Protein AF-A0A8X8CLA9-F1 (afdb_monomer)

Sequence (281 aa):
MGKYGLFDLEKHFAFYGAYHSNPINILIHMIFVWPIFFTSSLILYFTPPLFNLPRVELSLFGNDVVLFLNIGSFLVLIYALFYICLDPKAGSLAALFCGFCWVSSCFVASWLGFSLTWKVILFPVIFLVFGVLGNISYFTSRCMLFQSNIVRLEKCRTLDLNGSIERELNWCSLLRLISDKEDGHDEFSASLQQIVLQVVLVAQIICWTGQFIGHGVFEKRAPALLDNLVQAFVMAPFFVLLEALQTSFGYEPYPGFHASVQAKIDAEIKEWKEKKLKLLS

InterPro domains:
  IPR009305 2-hydroxy-palmitic acid dioxygenase Mpo1-like [PF06127] (8-245)
  IPR009305 2-hydroxy-palmitic acid dioxygenase Mpo1-like [PTHR28026] (195-277)

Organism: Populus tomentosa (NCBI:txid118781)

Secondary structure (DSSP, 8-state):
----GGG-HHHHHHHHHHH--SHHHHHHHHHHHHHHHHHHHHHHHTSPPSS-PPPEEEEETTEEEEE--SHHHHHHHHHHHHHHHH-HHHHHHHHHHHHHHHHHHHHHHHHH--SSTHHHHHHHHHHHHHHTTT-HHHHHHHHHHHHHHHHHHHHHHHHGGGS-------HHHHHHHHHTTS-SHHHHHHHHHHHHHHHHHHHHHHHHHHHHHIIIIII-S--GGGT-HHHHHHHHHHHHHHHHHHHHH---SSTTHHHHHHHHHHHHHHHHHHHHHHHH-

Structure (mmCIF, N/CA/C/O backbone):
data_AF-A0A8X8CLA9-F1
#
_entry.id   AF-A0A8X8CLA9-F1
#
loop_
_atom_site.group_PDB
_atom_site.id
_atom_site.type_symbol
_atom_site.label_atom_id
_atom_site.label_alt_id
_atom_site.label_comp_id
_atom_site.label_asym_id
_atom_site.label_entity_id
_atom_site.label_seq_id
_atom_site.pdbx_PDB_ins_code
_atom_site.Cartn_x
_atom_site.Cartn_y
_atom_site.Cartn_z
_atom_site.occupancy
_atom_site.B_iso_or_equiv
_atom_site.auth_seq_id
_atom_site.auth_comp_id
_atom_site.auth_asym_id
_atom_site.auth_atom_id
_atom_site.pdbx_PDB_model_num
ATOM 1 N N . MET A 1 1 ? -1.546 18.247 19.563 1.00 45.22 1 MET A N 1
ATOM 2 C CA . MET A 1 1 ? -2.446 18.954 18.624 1.00 45.22 1 MET A CA 1
ATOM 3 C C . MET A 1 1 ? -3.163 17.898 17.806 1.00 45.22 1 MET A C 1
ATOM 5 O O . MET A 1 1 ? -2.485 17.170 17.093 1.00 45.22 1 MET A O 1
ATOM 9 N N . GLY A 1 2 ? -4.481 17.751 17.969 1.00 53.72 2 GLY A N 1
ATOM 10 C CA . GLY A 1 2 ? -5.263 16.804 17.169 1.00 53.72 2 GLY A CA 1
ATOM 11 C C . GLY A 1 2 ? -5.206 17.210 15.700 1.00 53.72 2 GLY A C 1
ATOM 12 O O . GLY A 1 2 ? -5.494 18.360 15.373 1.00 53.72 2 GLY A O 1
ATOM 13 N N . LYS A 1 3 ? -4.756 16.307 14.830 1.00 68.38 3 LYS A N 1
ATOM 14 C CA . LYS A 1 3 ? -4.845 16.504 13.382 1.00 68.38 3 LYS A CA 1
ATOM 15 C C . LYS A 1 3 ? -6.300 16.260 12.985 1.00 68.38 3 LYS A C 1
ATOM 17 O O . LYS A 1 3 ? -6.874 15.255 13.384 1.00 68.38 3 LYS A O 1
ATOM 22 N N . TYR A 1 4 ? -6.896 17.186 12.241 1.00 75.31 4 TYR A N 1
ATOM 23 C CA . TYR A 1 4 ? -8.300 17.110 11.834 1.00 75.31 4 TYR A CA 1
ATOM 24 C C . TYR A 1 4 ? -8.420 16.708 10.358 1.00 75.31 4 TYR A C 1
ATOM 26 O O . TYR A 1 4 ? -7.565 17.043 9.534 1.00 75.31 4 TYR A O 1
ATOM 34 N N . GLY A 1 5 ? -9.506 16.017 10.006 1.00 84.62 5 GLY A N 1
ATOM 35 C CA . GLY A 1 5 ? -9.845 15.702 8.616 1.00 84.62 5 GLY A CA 1
ATOM 36 C C . GLY A 1 5 ? -8.961 14.616 7.996 1.00 84.62 5 GLY A C 1
ATOM 37 O O . GLY A 1 5 ? -8.840 13.520 8.538 1.00 84.62 5 GLY A O 1
ATOM 38 N N . LEU A 1 6 ? -8.361 14.892 6.833 1.00 83.94 6 LEU A N 1
ATOM 39 C CA . LEU A 1 6 ? -7.571 13.909 6.073 1.00 83.94 6 LEU A CA 1
ATOM 40 C C . LEU A 1 6 ? -6.368 13.358 6.863 1.00 83.94 6 LEU A C 1
ATOM 42 O O . LEU A 1 6 ? -5.957 12.227 6.636 1.00 83.94 6 LEU A O 1
ATOM 46 N N . PHE A 1 7 ? -5.847 14.126 7.820 1.00 88.31 7 PHE A N 1
ATOM 47 C CA . PHE A 1 7 ? -4.691 13.741 8.632 1.00 88.31 7 PHE A CA 1
ATOM 48 C C . PHE A 1 7 ? -5.058 13.197 10.022 1.00 88.31 7 PHE A C 1
ATOM 50 O O . PHE A 1 7 ? -4.174 13.033 10.862 1.00 88.31 7 PHE A O 1
ATOM 57 N N . ASP A 1 8 ? -6.343 12.929 10.279 1.00 92.31 8 ASP A N 1
ATOM 58 C CA . ASP A 1 8 ? -6.812 12.293 11.513 1.00 92.31 8 ASP A CA 1
ATOM 59 C C . ASP A 1 8 ? -6.446 10.800 11.517 1.00 92.31 8 ASP A C 1
ATOM 61 O O . ASP A 1 8 ? -7.210 9.931 11.087 1.00 92.31 8 ASP A O 1
ATOM 65 N N . LEU A 1 9 ? -5.221 10.517 11.962 1.00 93.88 9 LEU A N 1
ATOM 66 C CA . LEU A 1 9 ? -4.660 9.173 11.970 1.00 93.88 9 LEU A CA 1
ATOM 67 C C . LEU A 1 9 ? -5.510 8.190 12.784 1.00 93.88 9 LEU A C 1
ATOM 69 O O . LEU A 1 9 ? -5.742 7.078 12.318 1.00 93.88 9 LEU A O 1
ATOM 73 N N . GLU A 1 10 ? -5.997 8.588 13.964 1.00 94.50 10 GLU A N 1
ATOM 74 C CA . GLU A 1 10 ? -6.817 7.704 14.800 1.00 94.50 10 GLU A CA 1
ATOM 75 C C . GLU A 1 10 ? -8.082 7.277 14.069 1.00 94.50 10 GLU A C 1
ATOM 77 O O . GLU A 1 10 ? -8.420 6.098 14.062 1.00 94.50 10 GLU A O 1
ATOM 82 N N . LYS A 1 11 ? -8.788 8.235 13.454 1.00 93.00 11 LYS A N 1
ATOM 83 C CA . LYS A 1 11 ? -10.032 7.950 12.744 1.00 93.00 11 LYS A CA 1
ATOM 84 C C . LYS A 1 11 ? -9.795 7.001 11.576 1.00 93.00 11 LYS A C 1
ATOM 86 O O . LYS A 1 11 ? -10.512 6.013 11.433 1.00 93.00 11 LYS A O 1
ATOM 91 N N . HIS A 1 12 ? -8.801 7.291 10.738 1.00 93.50 12 HIS A N 1
ATOM 92 C CA . HIS A 1 12 ? -8.564 6.482 9.543 1.00 93.50 12 HIS A CA 1
ATOM 93 C C . HIS A 1 12 ? -8.030 5.089 9.884 1.00 93.50 12 HIS A C 1
ATOM 95 O O . HIS A 1 12 ? -8.404 4.121 9.221 1.00 93.50 12 HIS A O 1
ATOM 101 N N . PHE A 1 13 ? -7.195 4.977 10.918 1.00 94.94 13 PHE A N 1
ATOM 102 C CA . PHE A 1 13 ? -6.655 3.696 11.362 1.00 94.94 13 PHE A CA 1
ATOM 103 C C . PHE A 1 13 ? -7.702 2.860 12.114 1.00 94.94 13 PHE A C 1
ATOM 105 O O . PHE A 1 13 ? -7.787 1.655 11.899 1.00 94.94 13 PHE A O 1
ATOM 112 N N . ALA A 1 14 ? -8.585 3.489 12.897 1.00 94.19 14 ALA A N 1
ATOM 113 C CA . ALA A 1 14 ? -9.727 2.801 13.496 1.00 94.19 14 ALA A CA 1
ATOM 114 C C . ALA A 1 14 ? -10.713 2.287 12.439 1.00 94.19 14 ALA A C 1
ATOM 116 O O . ALA A 1 14 ? -11.188 1.156 12.534 1.00 94.19 14 ALA A O 1
ATOM 117 N N . PHE A 1 15 ? -10.972 3.073 11.387 1.00 92.81 15 PHE A N 1
ATOM 118 C CA . PHE A 1 15 ? -11.750 2.593 10.247 1.00 92.81 15 PHE A CA 1
ATOM 119 C C . PHE A 1 15 ? -11.087 1.368 9.610 1.00 92.81 15 PHE A C 1
ATOM 121 O O . PHE A 1 15 ? -11.766 0.384 9.358 1.00 92.81 15 PHE A O 1
ATOM 128 N N . TYR A 1 16 ? -9.767 1.379 9.403 1.00 94.00 16 TYR A N 1
ATOM 129 C CA . TYR A 1 16 ? -9.044 0.200 8.922 1.00 94.00 16 TYR A CA 1
ATOM 130 C C . TYR A 1 16 ? -9.231 -1.012 9.852 1.00 94.00 16 TYR A C 1
ATOM 132 O O . TYR A 1 16 ? -9.668 -2.063 9.378 1.00 94.00 16 TYR A O 1
ATOM 140 N N . GLY A 1 17 ? -9.004 -0.865 11.159 1.00 93.19 17 GLY A N 1
ATOM 141 C CA . GLY A 1 17 ? -9.150 -1.958 12.128 1.00 93.19 17 GLY A CA 1
ATOM 142 C C . GLY A 1 17 ? -10.570 -2.535 12.202 1.00 93.19 17 GLY A C 1
ATOM 143 O O . GLY A 1 17 ? -10.747 -3.739 12.357 1.00 93.19 17 GLY A O 1
ATOM 144 N N . ALA A 1 18 ? -11.605 -1.719 11.977 1.00 92.88 18 ALA A N 1
ATOM 145 C CA . ALA A 1 18 ? -12.996 -2.181 11.947 1.00 92.88 18 ALA A CA 1
ATOM 146 C C . ALA A 1 18 ? -13.337 -3.097 10.747 1.00 92.88 18 ALA A C 1
ATOM 148 O O . ALA A 1 18 ? -14.373 -3.772 10.761 1.00 92.88 18 ALA A O 1
ATOM 149 N N . TYR A 1 19 ? -12.502 -3.115 9.702 1.00 90.75 19 TYR A N 1
ATOM 150 C CA . TYR A 1 19 ? -12.622 -4.025 8.550 1.00 90.75 19 TYR A CA 1
ATOM 151 C C . TYR A 1 19 ? -11.612 -5.176 8.580 1.00 90.75 19 TYR A C 1
ATOM 153 O O . TYR A 1 19 ? -11.751 -6.094 7.774 1.00 90.75 19 TYR A O 1
ATOM 161 N N . HIS A 1 20 ? -10.613 -5.123 9.464 1.00 93.25 20 HIS A N 1
ATOM 162 C CA . HIS A 1 20 ? -9.527 -6.098 9.555 1.00 93.25 20 HIS A CA 1
ATOM 163 C C . HIS A 1 20 ? -9.387 -6.549 11.009 1.00 93.25 20 HIS A C 1
ATOM 165 O O . HIS A 1 20 ? -8.492 -6.119 11.726 1.00 93.25 20 HIS A O 1
ATOM 171 N N . SER A 1 21 ? -10.321 -7.385 11.454 1.00 89.06 21 SER A N 1
ATOM 172 C CA . SER A 1 21 ? -10.369 -7.894 12.827 1.00 89.06 21 SER A CA 1
ATOM 173 C C . SER A 1 21 ? -9.792 -9.305 12.958 1.00 89.06 21 SER A C 1
ATOM 175 O O . SER A 1 21 ? -9.389 -9.727 14.042 1.00 89.06 21 SER A O 1
ATOM 177 N N . ASN A 1 22 ? -9.746 -10.057 11.856 1.00 93.88 22 ASN A N 1
ATOM 178 C CA . ASN A 1 22 ? -9.239 -11.416 11.835 1.00 93.88 22 ASN A CA 1
ATOM 179 C C . ASN A 1 22 ? -7.711 -11.426 11.624 1.00 93.88 22 ASN A C 1
ATOM 181 O O . ASN A 1 22 ? -7.236 -10.882 10.625 1.00 93.88 22 ASN A O 1
ATOM 185 N N . PRO A 1 23 ? -6.924 -12.112 12.476 1.00 94.38 23 PRO A N 1
ATOM 186 C CA . PRO A 1 23 ? -5.462 -12.113 12.373 1.00 94.38 23 PRO A CA 1
ATOM 187 C C . PRO A 1 23 ? -4.941 -12.707 11.057 1.00 94.38 23 PRO A C 1
ATOM 189 O O . PRO A 1 23 ? -3.899 -12.283 10.562 1.00 94.38 23 PRO A O 1
ATOM 192 N N . ILE A 1 24 ? -5.666 -13.657 10.453 1.00 94.62 24 ILE A N 1
ATOM 193 C CA . ILE A 1 24 ? -5.295 -14.229 9.152 1.00 94.62 24 ILE A CA 1
ATOM 194 C C . ILE A 1 24 ? -5.505 -13.193 8.046 1.00 94.62 24 ILE A C 1
ATOM 196 O O . ILE A 1 24 ? -4.651 -13.054 7.175 1.00 94.62 24 ILE A O 1
ATOM 200 N N . ASN A 1 25 ? -6.604 -12.436 8.093 1.00 94.62 25 ASN A N 1
ATOM 201 C CA . ASN A 1 25 ? -6.844 -11.361 7.136 1.00 94.62 25 ASN A CA 1
ATOM 202 C C . ASN A 1 25 ? -5.772 -10.268 7.255 1.00 94.62 25 ASN A C 1
ATOM 204 O O . ASN A 1 25 ? -5.162 -9.892 6.259 1.00 94.62 25 ASN A O 1
ATOM 208 N N . ILE A 1 26 ? -5.458 -9.835 8.478 1.00 94.69 26 ILE A N 1
ATOM 209 C CA . ILE A 1 26 ? -4.380 -8.866 8.726 1.00 94.69 26 ILE A CA 1
ATOM 210 C C . ILE A 1 26 ? -3.051 -9.379 8.146 1.00 94.69 26 ILE A C 1
ATOM 212 O O . ILE A 1 26 ? -2.362 -8.643 7.441 1.00 94.69 26 ILE A O 1
ATOM 216 N N . LEU A 1 27 ? -2.714 -10.657 8.354 1.00 94.88 27 LEU A N 1
ATOM 217 C CA . LEU A 1 27 ? -1.504 -11.266 7.795 1.00 94.88 27 LEU A CA 1
ATOM 218 C C . LEU A 1 27 ? -1.493 -11.277 6.259 1.00 94.88 27 LEU A C 1
ATOM 220 O O . LEU A 1 27 ? -0.481 -10.920 5.656 1.00 94.88 27 LEU A O 1
ATOM 224 N N . ILE A 1 28 ? -2.607 -11.644 5.620 1.00 93.56 28 ILE A N 1
ATOM 225 C CA . ILE A 1 28 ? -2.765 -11.587 4.158 1.00 93.56 28 ILE A CA 1
ATOM 226 C C . ILE A 1 28 ? -2.489 -10.165 3.652 1.00 93.56 28 ILE A C 1
ATOM 228 O O . ILE A 1 28 ? -1.751 -9.984 2.680 1.00 93.56 28 ILE A O 1
ATOM 232 N N . HIS A 1 29 ? -3.029 -9.151 4.332 1.00 93.81 29 HIS A N 1
ATOM 233 C CA . HIS A 1 29 ? -2.806 -7.753 3.979 1.00 93.81 2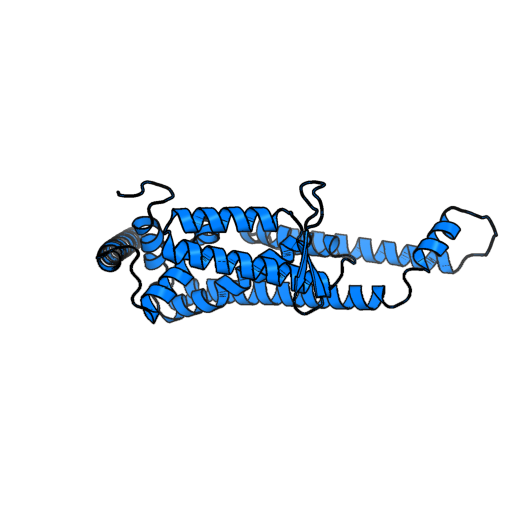9 HIS A CA 1
ATOM 234 C C . HIS A 1 29 ? -1.338 -7.344 4.150 1.00 93.81 29 HIS A C 1
ATOM 236 O O . HIS A 1 29 ? -0.753 -6.782 3.221 1.00 93.81 29 HIS A O 1
ATOM 242 N N . MET A 1 30 ? -0.711 -7.687 5.278 1.00 92.44 30 MET A N 1
ATOM 243 C CA . MET A 1 30 ? 0.709 -7.408 5.523 1.00 92.44 30 MET A CA 1
ATOM 244 C C . MET A 1 30 ? 1.622 -8.021 4.453 1.00 92.44 30 MET A C 1
ATOM 246 O O . MET A 1 30 ? 2.567 -7.368 4.012 1.00 92.44 30 MET A O 1
ATOM 250 N N . ILE A 1 31 ? 1.323 -9.244 4.000 1.00 92.31 31 ILE A N 1
ATOM 251 C CA . ILE A 1 31 ? 2.125 -9.947 2.991 1.00 92.31 31 ILE A CA 1
ATOM 252 C C . ILE A 1 31 ? 1.933 -9.347 1.594 1.00 92.31 31 ILE A C 1
ATOM 254 O O . ILE A 1 31 ? 2.909 -9.203 0.864 1.00 92.31 31 ILE A O 1
ATOM 258 N N . PHE A 1 32 ? 0.702 -9.009 1.195 1.00 93.25 32 PHE A N 1
ATOM 259 C CA . PHE A 1 32 ? 0.401 -8.691 -0.206 1.00 93.25 32 PHE A CA 1
ATOM 260 C C . PHE A 1 32 ? 0.360 -7.196 -0.553 1.00 93.25 32 PHE A C 1
ATOM 262 O O . PHE A 1 32 ? 0.553 -6.863 -1.722 1.00 93.25 32 PHE A O 1
ATOM 269 N N . VAL A 1 33 ? 0.166 -6.278 0.403 1.00 95.25 33 VAL A N 1
ATOM 270 C CA . VAL A 1 33 ? 0.072 -4.835 0.088 1.00 95.25 33 VAL A CA 1
ATOM 271 C C . VAL A 1 33 ? 1.381 -4.279 -0.494 1.00 95.25 33 VAL A C 1
ATOM 273 O O . VAL A 1 33 ? 1.354 -3.588 -1.513 1.00 95.25 33 VAL A O 1
ATOM 276 N N . TRP A 1 34 ? 2.536 -4.590 0.101 1.00 94.38 34 TRP A N 1
ATOM 277 C CA . TRP A 1 34 ? 3.829 -4.082 -0.383 1.00 94.38 34 TRP A CA 1
ATOM 278 C C . TRP A 1 34 ? 4.247 -4.662 -1.747 1.00 94.38 34 TRP A C 1
ATOM 280 O O . TRP A 1 34 ? 4.671 -3.883 -2.605 1.00 94.38 34 TRP A O 1
ATOM 290 N N . PRO A 1 35 ? 4.065 -5.968 -2.030 1.00 92.44 35 PRO A N 1
ATOM 291 C CA . PRO A 1 35 ? 4.209 -6.501 -3.385 1.00 92.44 35 PRO A CA 1
ATOM 292 C C . PRO A 1 35 ? 3.288 -5.838 -4.416 1.00 92.44 35 PRO A C 1
ATOM 294 O O . PRO A 1 35 ? 3.745 -5.551 -5.525 1.00 92.44 35 PRO A O 1
ATOM 297 N N . ILE A 1 36 ? 2.026 -5.540 -4.071 1.00 93.12 36 ILE A N 1
ATOM 298 C CA . ILE A 1 36 ? 1.114 -4.779 -4.947 1.00 93.12 36 ILE A CA 1
ATOM 299 C C . ILE A 1 36 ? 1.682 -3.385 -5.217 1.00 93.12 36 ILE A C 1
ATOM 301 O O . ILE A 1 36 ? 1.726 -2.954 -6.370 1.00 93.12 36 ILE A O 1
ATOM 305 N N . PHE A 1 37 ? 2.154 -2.679 -4.188 1.00 94.56 37 PHE A N 1
ATOM 306 C CA . PHE A 1 37 ? 2.755 -1.354 -4.348 1.00 94.56 37 PHE A CA 1
ATOM 307 C C . PHE A 1 37 ? 3.981 -1.396 -5.274 1.00 94.56 37 PHE A C 1
ATOM 309 O O . PHE A 1 37 ? 4.054 -0.644 -6.247 1.00 94.56 37 PHE A O 1
ATOM 316 N N . PHE A 1 38 ? 4.908 -2.327 -5.030 1.00 91.94 38 PHE A N 1
ATOM 317 C CA . PHE A 1 38 ? 6.111 -2.521 -5.843 1.00 91.94 38 PHE A CA 1
ATOM 318 C C . PHE A 1 38 ? 5.785 -2.834 -7.309 1.00 91.94 38 PHE A C 1
ATOM 320 O O . PHE A 1 38 ? 6.277 -2.166 -8.218 1.00 91.94 38 PHE A O 1
ATOM 327 N N . THR A 1 39 ? 4.922 -3.820 -7.553 1.00 89.31 39 THR A N 1
ATOM 328 C CA . THR A 1 39 ? 4.541 -4.214 -8.917 1.00 89.31 39 THR A CA 1
ATOM 329 C C . THR A 1 39 ? 3.767 -3.108 -9.637 1.00 89.31 39 THR A C 1
ATOM 331 O O . THR A 1 39 ? 3.942 -2.933 -10.840 1.00 89.31 39 THR A O 1
ATOM 334 N N . SER A 1 40 ? 2.979 -2.300 -8.919 1.00 91.25 40 SER A N 1
ATOM 335 C CA . SER A 1 40 ? 2.321 -1.111 -9.484 1.00 91.25 40 SER A CA 1
ATOM 336 C C . SER A 1 40 ? 3.342 -0.042 -9.883 1.00 91.25 40 SER A C 1
ATOM 33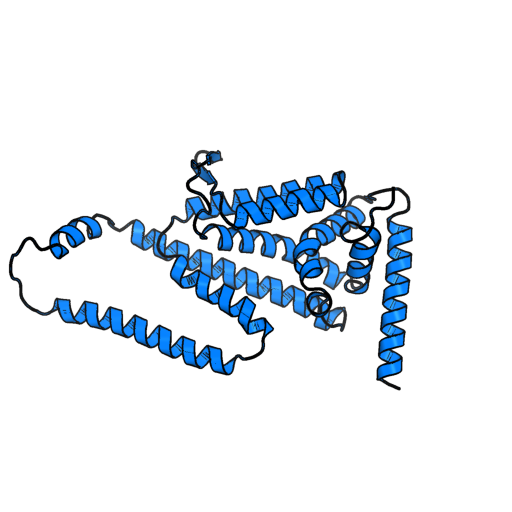8 O O . SER A 1 40 ? 3.245 0.517 -10.973 1.00 91.25 40 SER A O 1
ATOM 340 N N . SER A 1 41 ? 4.354 0.203 -9.043 1.00 90.75 41 SER A N 1
ATOM 341 C CA . SER A 1 41 ? 5.472 1.106 -9.355 1.00 90.75 41 SER A CA 1
ATOM 342 C C . SER A 1 41 ? 6.227 0.658 -10.610 1.00 90.75 41 SER A C 1
ATOM 344 O O . SER A 1 41 ? 6.524 1.476 -11.478 1.00 90.75 41 SER A O 1
ATOM 346 N N . LEU A 1 42 ? 6.466 -0.650 -10.754 1.00 87.00 42 LEU A N 1
ATOM 347 C CA . LEU A 1 42 ? 7.104 -1.235 -11.935 1.00 87.00 42 LEU A CA 1
ATOM 348 C C . LEU A 1 42 ? 6.251 -1.091 -13.202 1.00 87.00 42 LEU A C 1
ATOM 350 O O . LEU A 1 42 ? 6.782 -0.755 -14.253 1.00 87.00 42 LEU A O 1
ATOM 354 N N . ILE A 1 43 ? 4.931 -1.278 -13.122 1.00 85.06 43 ILE A N 1
ATOM 355 C CA . ILE A 1 43 ? 4.035 -1.016 -14.262 1.00 85.06 43 ILE A CA 1
ATOM 356 C C . ILE A 1 43 ? 4.091 0.470 -14.652 1.00 85.06 43 ILE A C 1
ATOM 358 O O . ILE A 1 43 ? 4.177 0.800 -15.836 1.00 85.06 43 ILE A O 1
ATOM 362 N N . LEU A 1 44 ? 4.077 1.370 -13.664 1.00 86.44 44 LEU A N 1
ATOM 363 C CA . LEU A 1 44 ? 4.120 2.816 -13.885 1.00 86.44 44 LEU A CA 1
ATOM 364 C C . LEU A 1 44 ? 5.468 3.312 -14.413 1.00 86.44 44 LEU A C 1
ATOM 366 O O . LEU A 1 44 ? 5.501 4.363 -15.051 1.00 86.44 44 LEU A O 1
ATOM 370 N N . TYR A 1 45 ? 6.559 2.569 -14.210 1.00 81.50 45 TYR A N 1
ATOM 371 C CA . TYR A 1 45 ? 7.866 2.893 -14.782 1.00 81.50 45 TYR A CA 1
ATOM 372 C C . TYR A 1 45 ? 7.797 3.109 -16.299 1.00 81.50 45 TYR A C 1
ATOM 374 O O . TYR A 1 45 ? 8.384 4.049 -16.828 1.00 81.50 45 TYR A O 1
ATOM 382 N N . PHE A 1 46 ? 7.018 2.276 -16.986 1.00 76.19 46 PHE A N 1
ATOM 383 C CA . PHE A 1 46 ? 6.876 2.304 -18.439 1.00 76.19 46 PHE A CA 1
ATOM 384 C C . PHE A 1 46 ? 5.942 3.413 -18.953 1.00 76.19 46 PHE A C 1
ATOM 386 O O . PHE A 1 46 ? 5.646 3.472 -20.148 1.00 76.19 46 PHE A O 1
ATOM 393 N N . THR A 1 47 ? 5.459 4.295 -18.071 1.00 76.19 47 THR A N 1
ATOM 394 C CA . THR A 1 47 ? 4.762 5.518 -18.484 1.00 76.19 47 THR A CA 1
ATOM 395 C C . THR A 1 47 ? 5.764 6.552 -19.007 1.00 76.19 47 THR A C 1
ATOM 397 O O . THR A 1 47 ? 6.894 6.618 -18.514 1.00 76.19 47 THR A O 1
ATOM 400 N N . PRO A 1 48 ? 5.388 7.365 -20.013 1.00 72.94 48 PRO A N 1
ATOM 401 C CA . PRO A 1 48 ? 6.284 8.382 -20.546 1.00 72.94 48 PRO A CA 1
ATOM 402 C C . PRO A 1 48 ? 6.683 9.399 -19.458 1.00 72.94 48 PRO A C 1
ATOM 404 O O . PRO A 1 48 ? 5.879 9.687 -18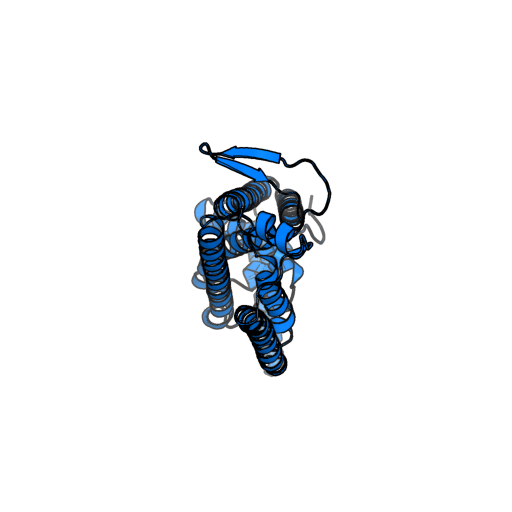.563 1.00 72.94 48 PRO A O 1
ATOM 407 N N . PRO A 1 49 ? 7.897 9.978 -19.530 1.00 77.00 49 PRO A N 1
ATOM 408 C CA . PRO A 1 49 ? 8.290 11.082 -18.660 1.00 77.00 49 PRO A CA 1
ATOM 409 C C . PRO A 1 49 ? 7.304 12.248 -18.778 1.00 77.00 49 PRO A C 1
ATOM 411 O O . PRO A 1 49 ? 6.882 12.599 -19.880 1.00 77.00 49 PRO A O 1
ATOM 414 N N . LEU A 1 50 ? 6.943 12.865 -17.650 1.00 70.81 50 LEU A N 1
ATOM 415 C CA . LEU A 1 50 ? 5.996 13.991 -17.644 1.00 70.81 50 LEU A CA 1
ATOM 416 C C . LEU A 1 50 ? 6.625 15.292 -18.147 1.00 70.81 50 LEU A C 1
ATOM 418 O O . LEU A 1 50 ? 5.937 16.170 -18.663 1.00 70.81 50 LEU A O 1
ATOM 422 N N . PHE A 1 51 ? 7.939 15.408 -17.985 1.00 77.38 51 PHE A N 1
ATOM 423 C CA . PHE A 1 51 ? 8.718 16.581 -18.336 1.00 77.38 51 PHE A CA 1
ATOM 424 C C . PHE A 1 51 ? 10.001 16.139 -19.041 1.00 77.38 51 PHE A C 1
ATOM 426 O O . PHE A 1 51 ? 10.552 15.082 -18.726 1.00 77.38 51 PHE A O 1
ATOM 433 N N . ASN A 1 52 ? 10.525 16.980 -19.933 1.00 72.50 52 ASN A N 1
ATOM 434 C CA . ASN A 1 52 ? 11.857 16.813 -20.528 1.00 72.50 52 ASN A CA 1
ATOM 435 C C . ASN A 1 52 ? 12.951 17.201 -19.518 1.00 72.50 52 ASN A C 1
ATOM 437 O O . ASN A 1 52 ? 13.749 18.105 -19.759 1.00 72.50 52 ASN A O 1
ATOM 441 N N . LEU A 1 53 ? 12.935 16.571 -18.345 1.00 69.56 53 LEU A N 1
ATOM 442 C CA . LEU A 1 53 ? 13.938 16.769 -17.307 1.00 69.56 53 LEU A CA 1
ATOM 443 C C . LEU A 1 53 ? 15.167 15.892 -17.585 1.00 69.56 53 LEU A C 1
ATOM 445 O O . LEU A 1 53 ? 15.034 14.830 -18.204 1.00 69.56 53 LEU A O 1
ATOM 449 N N . PRO A 1 54 ? 16.363 16.321 -17.142 1.00 67.75 54 PRO A N 1
ATOM 450 C CA . PRO A 1 54 ? 17.562 15.505 -17.251 1.00 67.75 54 PRO A CA 1
ATOM 451 C C . PRO A 1 54 ? 17.354 14.166 -16.540 1.00 67.75 54 PRO A C 1
ATOM 453 O O . PRO A 1 54 ? 16.760 14.097 -15.461 1.00 67.75 54 PRO A O 1
ATOM 456 N N . ARG A 1 55 ? 17.841 13.098 -17.173 1.00 72.69 55 ARG A N 1
ATOM 457 C CA . ARG A 1 55 ? 17.833 11.753 -16.597 1.00 72.69 55 ARG A CA 1
ATOM 458 C C . ARG A 1 55 ? 18.760 11.750 -15.387 1.00 72.69 55 ARG A C 1
ATOM 460 O O . ARG A 1 55 ? 19.884 12.237 -15.477 1.00 72.69 55 ARG A O 1
ATOM 467 N N . VAL A 1 56 ? 18.279 11.228 -14.263 1.00 79.44 56 VAL A N 1
ATOM 468 C CA . VAL A 1 56 ? 19.119 11.028 -13.082 1.00 79.44 56 VAL A CA 1
ATOM 469 C C . VAL A 1 56 ? 19.675 9.616 -13.167 1.00 79.44 56 VAL A C 1
ATOM 471 O O . VAL A 1 56 ? 18.926 8.646 -13.069 1.00 79.44 56 VAL A O 1
ATOM 474 N N . GLU A 1 57 ? 20.978 9.513 -13.393 1.00 81.00 57 GLU A N 1
ATOM 475 C CA . GLU A 1 57 ? 21.698 8.245 -13.464 1.00 81.00 57 GLU A CA 1
ATOM 476 C C . GLU A 1 57 ? 22.308 7.946 -12.095 1.00 81.00 57 GLU A C 1
ATOM 478 O O . GLU A 1 57 ? 23.013 8.770 -11.511 1.00 81.00 57 GLU A O 1
ATOM 483 N N . LEU A 1 58 ? 21.991 6.773 -11.556 1.00 81.25 58 LEU A N 1
ATOM 484 C CA . LEU A 1 58 ? 22.488 6.295 -10.276 1.00 81.25 58 LEU A CA 1
ATOM 485 C C . LEU A 1 58 ? 23.218 4.973 -10.500 1.00 81.25 58 LEU A C 1
ATOM 487 O O . LEU A 1 58 ? 22.604 4.000 -10.922 1.00 81.25 58 LEU A O 1
ATOM 491 N N . SER A 1 59 ? 24.508 4.911 -10.177 1.00 80.50 59 SER A N 1
ATOM 492 C CA . SER A 1 59 ? 25.249 3.650 -10.254 1.00 80.50 59 SER A CA 1
ATOM 493 C C . SER A 1 59 ? 24.970 2.805 -9.009 1.00 80.50 59 SER A C 1
ATOM 495 O O . SER A 1 59 ? 25.314 3.193 -7.889 1.00 80.50 59 SER A O 1
ATOM 497 N N . LEU A 1 60 ? 24.312 1.660 -9.192 1.00 76.25 60 LEU A N 1
ATOM 498 C CA . LEU A 1 60 ? 23.896 0.755 -8.120 1.00 76.25 60 LEU A CA 1
ATOM 499 C C . LEU A 1 60 ? 24.405 -0.655 -8.438 1.00 76.25 60 LEU A C 1
ATOM 501 O O . LEU A 1 60 ? 24.053 -1.244 -9.458 1.00 76.25 60 LEU A O 1
ATOM 505 N N . PHE A 1 61 ? 25.280 -1.188 -7.580 1.00 76.94 61 PHE A N 1
ATOM 506 C CA . PHE A 1 61 ? 25.959 -2.478 -7.791 1.00 76.94 61 PHE A CA 1
ATOM 507 C C . PHE A 1 61 ? 26.681 -2.592 -9.149 1.00 76.94 61 PHE A C 1
ATOM 509 O O . PHE A 1 61 ? 26.686 -3.655 -9.763 1.00 76.94 61 PHE A O 1
ATOM 516 N N . GLY A 1 62 ? 27.263 -1.491 -9.636 1.00 72.56 62 GLY A N 1
ATOM 517 C CA . GLY A 1 62 ? 27.955 -1.453 -10.929 1.00 72.56 62 GLY A CA 1
ATOM 518 C C . GLY A 1 62 ? 27.033 -1.435 -12.153 1.00 72.56 62 GLY A C 1
ATOM 519 O O . GLY A 1 62 ? 27.528 -1.587 -13.263 1.00 72.56 62 GLY A O 1
ATOM 520 N N . ASN A 1 63 ? 25.721 -1.250 -11.964 1.00 72.12 63 ASN A N 1
ATOM 521 C CA . ASN A 1 63 ? 24.754 -1.048 -13.043 1.00 72.12 63 ASN A CA 1
ATOM 522 C C . ASN A 1 63 ? 24.247 0.397 -13.024 1.00 72.12 63 ASN A C 1
ATOM 524 O O . ASN A 1 63 ? 23.930 0.927 -11.955 1.00 72.12 63 ASN A O 1
ATOM 528 N N . ASP A 1 64 ? 24.126 1.010 -14.199 1.00 75.00 64 ASP A N 1
ATOM 529 C CA . ASP A 1 64 ? 23.585 2.361 -14.338 1.00 75.00 64 ASP A CA 1
ATOM 530 C C . ASP A 1 64 ? 22.054 2.318 -14.293 1.00 75.00 64 ASP A C 1
ATOM 532 O O . ASP A 1 64 ? 21.379 1.853 -15.213 1.00 75.00 64 ASP A O 1
ATOM 536 N N . VAL A 1 65 ? 21.491 2.788 -13.182 1.00 79.06 65 VAL A N 1
ATOM 537 C CA . VAL A 1 65 ? 20.047 2.878 -12.968 1.00 79.06 65 VAL A CA 1
ATOM 538 C C . VAL A 1 65 ? 19.571 4.249 -13.406 1.00 79.06 65 VAL A C 1
ATOM 540 O O . VAL A 1 65 ? 19.910 5.267 -12.802 1.00 79.06 65 VAL A O 1
ATOM 543 N N . VAL A 1 66 ? 18.725 4.275 -14.430 1.00 77.31 66 VAL A N 1
ATOM 544 C CA . VAL A 1 66 ? 18.080 5.508 -14.879 1.00 77.31 66 VAL A CA 1
ATOM 545 C C . VAL A 1 66 ? 16.798 5.724 -14.080 1.00 77.31 66 VAL A C 1
ATOM 547 O O . VAL A 1 66 ? 15.831 4.967 -14.203 1.00 77.31 66 VAL A O 1
ATOM 550 N N . LEU A 1 67 ? 16.777 6.777 -13.265 1.00 80.00 67 LEU A N 1
ATOM 551 C CA . LEU A 1 67 ? 15.588 7.213 -12.542 1.00 80.00 67 LEU A CA 1
ATOM 552 C C . LEU A 1 67 ? 14.772 8.158 -13.430 1.00 80.00 67 LEU A C 1
ATOM 554 O O . LEU A 1 67 ? 15.183 9.284 -13.725 1.00 80.00 67 LEU A O 1
ATOM 558 N N . PHE A 1 68 ? 13.594 7.697 -13.849 1.00 75.25 68 PHE A N 1
ATOM 559 C CA . PHE A 1 68 ? 12.658 8.498 -14.632 1.00 75.25 68 PHE A CA 1
ATOM 560 C C . PHE A 1 68 ? 11.687 9.262 -13.732 1.00 75.25 68 PHE A C 1
ATOM 562 O O . PHE A 1 68 ? 11.020 8.678 -12.877 1.00 75.25 68 PHE A O 1
ATOM 569 N N . LEU A 1 69 ? 11.562 10.568 -13.980 1.00 82.50 69 LEU A N 1
ATOM 570 C CA . LEU A 1 69 ? 10.522 11.406 -13.385 1.00 82.50 69 LEU A CA 1
ATOM 571 C C . LEU A 1 69 ? 9.219 11.276 -14.189 1.00 82.50 69 LEU A C 1
ATOM 573 O O . LEU A 1 69 ? 8.894 12.096 -15.052 1.00 82.50 69 LEU A O 1
ATOM 577 N N . ASN A 1 70 ? 8.495 10.193 -13.928 1.00 84.44 70 ASN A N 1
ATOM 578 C CA . ASN A 1 70 ? 7.224 9.845 -14.559 1.00 84.44 70 ASN A CA 1
ATOM 579 C C . ASN A 1 70 ? 6.068 9.908 -13.545 1.00 84.44 70 ASN A C 1
ATOM 581 O O . ASN A 1 70 ? 6.244 10.290 -12.389 1.00 84.44 70 ASN A O 1
ATOM 585 N N . ILE A 1 71 ? 4.860 9.523 -13.959 1.00 85.31 71 ILE A N 1
ATOM 586 C CA . ILE A 1 71 ? 3.689 9.531 -13.065 1.00 85.31 71 ILE A CA 1
ATOM 587 C C . ILE A 1 71 ? 3.941 8.686 -11.804 1.00 85.31 71 ILE A C 1
ATOM 589 O O . ILE A 1 71 ? 3.552 9.090 -10.709 1.00 85.31 71 ILE A O 1
ATOM 593 N N . GLY A 1 72 ? 4.639 7.553 -11.936 1.00 88.12 72 GLY A N 1
ATOM 594 C CA . GLY A 1 72 ? 4.996 6.682 -10.816 1.00 88.12 72 GLY A CA 1
ATOM 595 C C . GLY A 1 72 ? 5.847 7.381 -9.758 1.00 88.12 72 GLY A C 1
ATOM 596 O O . GLY A 1 72 ? 5.513 7.318 -8.576 1.00 88.12 72 GLY A O 1
ATOM 597 N N . SER A 1 73 ? 6.886 8.117 -10.161 1.00 88.81 73 SER A N 1
ATOM 598 C CA . SER A 1 73 ? 7.736 8.846 -9.209 1.00 88.81 73 SER A CA 1
ATOM 599 C C . SER A 1 73 ? 6.973 9.953 -8.473 1.00 88.81 73 SER A C 1
ATOM 601 O O . SER A 1 73 ? 7.180 10.157 -7.278 1.00 88.81 73 SER A O 1
ATOM 603 N N . PHE A 1 74 ? 6.058 10.651 -9.159 1.00 91.00 74 PHE A N 1
ATOM 604 C CA . PHE A 1 74 ? 5.210 11.664 -8.520 1.00 91.00 74 PHE A CA 1
ATOM 605 C C . PHE A 1 74 ? 4.229 11.045 -7.526 1.00 91.00 74 PHE A C 1
ATOM 607 O O . PHE A 1 74 ? 4.056 11.583 -6.434 1.00 91.00 74 PHE A O 1
ATOM 614 N N . LEU A 1 75 ? 3.621 9.905 -7.863 1.00 91.88 75 LEU A N 1
ATOM 615 C CA . LEU A 1 75 ? 2.762 9.181 -6.930 1.00 91.88 75 LEU A CA 1
ATOM 616 C C . LEU A 1 75 ? 3.547 8.733 -5.696 1.00 91.88 75 LEU A C 1
ATOM 618 O O . LEU A 1 75 ? 3.103 8.980 -4.581 1.00 91.88 75 LEU A O 1
ATOM 622 N N . VAL A 1 76 ? 4.741 8.168 -5.868 1.00 94.31 76 VAL A N 1
ATOM 623 C CA . VAL A 1 76 ? 5.608 7.775 -4.745 1.00 94.31 76 VAL A CA 1
ATOM 624 C C . VAL A 1 76 ? 5.956 8.974 -3.860 1.00 94.31 76 VAL A C 1
ATOM 626 O O . VAL A 1 76 ? 5.896 8.857 -2.637 1.00 94.31 76 VAL A O 1
ATOM 629 N N . LEU A 1 77 ? 6.241 10.140 -4.450 1.00 94.31 77 LEU A N 1
ATOM 630 C CA . LEU A 1 77 ? 6.486 11.373 -3.699 1.00 94.31 77 LEU A CA 1
ATOM 631 C C . LEU A 1 77 ? 5.248 11.825 -2.908 1.00 94.31 77 LEU A C 1
ATOM 633 O O . LEU A 1 77 ? 5.370 12.177 -1.736 1.00 94.31 77 LEU A O 1
ATOM 637 N N . ILE A 1 78 ? 4.060 11.786 -3.520 1.00 94.25 78 ILE A N 1
ATOM 638 C CA . ILE A 1 78 ? 2.797 12.108 -2.841 1.00 94.25 78 ILE A CA 1
ATOM 639 C C . ILE A 1 78 ? 2.580 11.162 -1.656 1.00 94.25 78 ILE A C 1
ATOM 641 O O . ILE A 1 78 ? 2.298 11.636 -0.558 1.00 94.25 78 ILE A O 1
ATOM 645 N N . TYR A 1 79 ? 2.764 9.852 -1.849 1.00 95.94 79 TYR A N 1
ATOM 646 C CA . TYR A 1 79 ? 2.653 8.853 -0.781 1.00 95.94 79 TYR A CA 1
ATOM 647 C C . TYR A 1 79 ? 3.649 9.134 0.351 1.00 95.94 79 TYR A C 1
ATOM 649 O O . TYR A 1 79 ? 3.255 9.196 1.512 1.00 95.94 79 TYR A O 1
ATOM 657 N N . ALA A 1 80 ? 4.921 9.370 0.022 1.00 96.94 80 ALA A N 1
ATOM 658 C CA . ALA A 1 80 ? 5.968 9.658 0.997 1.00 96.94 80 ALA A CA 1
ATOM 659 C C . ALA A 1 80 ? 5.646 10.895 1.852 1.00 96.94 80 ALA A C 1
ATOM 661 O O . ALA A 1 80 ? 5.658 10.819 3.081 1.00 96.94 80 ALA A O 1
ATOM 662 N N . LEU A 1 81 ? 5.308 12.020 1.213 1.00 96.38 81 LEU A N 1
ATOM 663 C CA . LEU A 1 81 ? 4.955 13.257 1.914 1.00 96.38 81 LEU A CA 1
ATOM 664 C C . LEU A 1 81 ? 3.703 13.072 2.769 1.00 96.38 81 LEU A C 1
ATOM 666 O O . LEU A 1 81 ? 3.673 13.486 3.927 1.00 96.38 81 LEU A O 1
ATOM 670 N N . PHE A 1 82 ? 2.686 12.413 2.219 1.00 95.12 82 PHE A N 1
ATOM 671 C CA . PHE A 1 82 ? 1.439 12.167 2.920 1.00 95.12 82 PHE A CA 1
ATOM 672 C C . PHE A 1 82 ? 1.646 11.322 4.183 1.00 95.12 82 PHE A C 1
ATOM 674 O O . PHE A 1 82 ? 1.138 11.675 5.247 1.00 95.12 82 PHE A O 1
ATOM 681 N N . TYR A 1 83 ? 2.453 10.263 4.107 1.00 96.94 83 TYR A N 1
ATOM 682 C CA . TYR A 1 83 ? 2.749 9.399 5.249 1.00 96.94 83 TYR A CA 1
ATOM 683 C C . TYR A 1 83 ? 3.547 10.117 6.334 1.00 96.94 83 TYR A C 1
ATOM 685 O O . TYR A 1 83 ? 3.181 10.030 7.507 1.00 96.94 83 TYR A O 1
ATOM 693 N N . ILE A 1 84 ? 4.566 10.898 5.963 1.00 96.75 84 ILE A N 1
ATOM 694 C CA . ILE A 1 84 ? 5.311 11.746 6.909 1.00 96.75 84 ILE A CA 1
ATOM 695 C C . ILE A 1 84 ? 4.363 12.736 7.606 1.00 96.75 84 ILE A C 1
ATOM 697 O O . ILE A 1 84 ? 4.456 12.953 8.818 1.00 96.75 84 ILE A O 1
ATOM 701 N N . CYS A 1 85 ? 3.412 13.312 6.864 1.00 95.06 85 CYS A N 1
ATOM 702 C CA . CYS A 1 85 ? 2.391 14.191 7.424 1.00 95.06 85 CYS A CA 1
ATOM 703 C C . CYS A 1 85 ? 1.402 13.469 8.350 1.00 95.06 85 CYS A C 1
ATOM 705 O O . CYS A 1 85 ? 0.863 14.132 9.236 1.00 95.06 85 CYS A O 1
ATOM 707 N N . LEU A 1 86 ? 1.154 12.162 8.205 1.00 94.06 86 LEU A N 1
ATOM 708 C CA . LEU A 1 86 ? 0.303 11.385 9.120 1.00 94.06 86 LEU A CA 1
ATOM 709 C C . LEU A 1 86 ? 1.007 11.114 10.448 1.00 94.06 86 LEU A C 1
ATOM 711 O O . LEU A 1 86 ? 0.492 11.492 11.503 1.00 94.06 86 LEU A O 1
ATOM 715 N N . ASP A 1 87 ? 2.212 10.561 10.394 1.00 95.75 87 ASP A N 1
ATOM 716 C CA . ASP A 1 87 ? 3.053 10.306 11.558 1.00 95.75 87 ASP A CA 1
ATOM 717 C C . ASP A 1 87 ? 4.533 10.490 11.187 1.00 95.75 87 ASP A C 1
ATOM 719 O O . ASP A 1 87 ? 5.032 9.750 10.344 1.00 95.75 87 ASP A O 1
ATOM 723 N N . PRO A 1 88 ? 5.280 11.427 11.798 1.00 95.38 88 PRO A N 1
ATOM 724 C CA . PRO A 1 88 ? 6.648 11.704 11.367 1.00 95.38 88 PRO A CA 1
ATOM 725 C C . PRO A 1 88 ? 7.603 10.508 11.450 1.00 95.38 88 PRO A C 1
ATOM 727 O O . PRO A 1 88 ? 8.524 10.427 10.643 1.00 95.38 88 PRO A O 1
ATOM 730 N N . LYS A 1 89 ? 7.422 9.575 12.394 1.00 96.56 89 LYS A N 1
ATOM 731 C CA . LYS A 1 89 ? 8.350 8.444 12.576 1.00 96.56 89 LYS A CA 1
ATOM 732 C C . LYS A 1 89 ? 7.980 7.258 11.682 1.00 96.56 89 LYS A C 1
ATOM 734 O O . LYS A 1 89 ? 8.765 6.902 10.805 1.00 96.56 89 LYS A O 1
ATOM 739 N N . ALA A 1 90 ? 6.790 6.679 11.855 1.00 97.19 90 ALA A N 1
ATOM 740 C CA . ALA A 1 90 ? 6.318 5.572 11.021 1.00 97.19 90 ALA A CA 1
ATOM 741 C C . ALA A 1 90 ? 6.139 6.012 9.565 1.00 97.19 90 ALA A C 1
ATOM 743 O O . ALA A 1 90 ? 6.429 5.254 8.646 1.00 97.19 90 ALA A O 1
ATOM 744 N N . GLY A 1 91 ? 5.729 7.261 9.343 1.00 97.38 91 GLY A N 1
ATOM 745 C CA . GLY A 1 91 ? 5.587 7.839 8.014 1.00 97.38 91 GLY A CA 1
ATOM 746 C C . GLY A 1 91 ? 6.912 8.039 7.296 1.00 97.38 91 GLY A C 1
ATOM 747 O O . GLY A 1 91 ? 6.984 7.772 6.101 1.00 97.38 91 GLY A O 1
ATOM 748 N N . SER A 1 92 ? 7.981 8.418 8.008 1.00 97.88 92 SER A N 1
ATOM 749 C CA . SER A 1 92 ? 9.329 8.445 7.420 1.00 97.88 92 SER A CA 1
ATOM 750 C C . SER A 1 92 ? 9.798 7.043 7.033 1.00 97.88 92 SER A C 1
ATOM 752 O O . SER A 1 92 ? 10.365 6.867 5.959 1.00 97.88 92 SER A O 1
ATOM 754 N N . LEU A 1 93 ? 9.515 6.026 7.854 1.00 97.75 93 LEU A N 1
ATOM 755 C CA . LEU A 1 93 ? 9.827 4.639 7.503 1.00 97.75 93 LEU A CA 1
ATOM 756 C C . LEU A 1 93 ? 9.020 4.159 6.284 1.00 97.75 93 LEU A C 1
ATOM 758 O O . LEU A 1 93 ? 9.585 3.557 5.372 1.00 97.75 93 LEU A O 1
ATOM 762 N N . ALA A 1 94 ? 7.726 4.480 6.222 1.00 97.69 94 ALA A N 1
ATOM 763 C CA . ALA A 1 94 ? 6.885 4.178 5.066 1.00 97.69 94 ALA A CA 1
ATOM 764 C C . ALA A 1 94 ? 7.384 4.889 3.800 1.00 97.69 94 ALA A C 1
ATOM 766 O O . ALA A 1 94 ? 7.445 4.280 2.736 1.00 97.69 94 ALA A O 1
ATOM 767 N N . ALA A 1 95 ? 7.797 6.154 3.914 1.00 97.81 95 ALA A N 1
ATOM 768 C CA . ALA A 1 95 ? 8.393 6.911 2.819 1.00 97.81 95 ALA A CA 1
ATOM 769 C C . ALA A 1 95 ? 9.680 6.251 2.300 1.00 97.81 95 ALA A C 1
ATOM 771 O O . ALA A 1 95 ? 9.864 6.155 1.085 1.00 97.81 95 ALA A O 1
ATOM 772 N N . LEU A 1 96 ? 10.531 5.735 3.196 1.00 97.69 96 LEU A N 1
ATOM 773 C CA . LEU A 1 96 ? 11.712 4.955 2.813 1.00 97.69 96 LEU A CA 1
ATOM 774 C C . LEU A 1 96 ? 11.329 3.676 2.061 1.00 97.69 96 LEU A C 1
ATOM 776 O O . LEU A 1 96 ? 11.948 3.372 1.045 1.00 97.69 96 LEU A O 1
ATOM 780 N N . PHE A 1 97 ? 10.294 2.955 2.500 1.00 97.19 97 PHE A N 1
ATOM 781 C CA . PHE A 1 97 ? 9.809 1.756 1.807 1.00 97.19 97 PHE A CA 1
ATOM 782 C C . PHE A 1 97 ? 9.235 2.081 0.423 1.00 97.19 97 PHE A C 1
ATOM 784 O O . PHE A 1 97 ? 9.544 1.385 -0.545 1.00 97.19 97 PHE A O 1
ATOM 791 N N . CYS A 1 98 ? 8.457 3.160 0.296 1.00 97.06 98 CYS A N 1
ATOM 792 C CA . CYS A 1 98 ? 7.950 3.636 -0.991 1.00 97.06 98 CYS A CA 1
ATOM 793 C C . CYS A 1 98 ? 9.101 3.997 -1.943 1.00 97.06 98 CYS A C 1
ATOM 795 O O . CYS A 1 98 ? 9.105 3.568 -3.097 1.00 97.06 98 CYS A O 1
ATOM 797 N N . GLY A 1 99 ? 10.100 4.737 -1.450 1.00 94.69 99 GLY A N 1
ATOM 798 C CA . GLY A 1 99 ? 11.297 5.092 -2.214 1.00 94.69 99 GLY A CA 1
ATOM 799 C C . GLY A 1 99 ? 12.117 3.867 -2.619 1.00 94.69 99 GLY A C 1
ATOM 800 O O . GLY A 1 99 ? 12.523 3.758 -3.773 1.00 94.69 99 GLY A O 1
ATOM 801 N N . PHE A 1 100 ? 12.293 2.903 -1.712 1.00 93.81 100 PHE A N 1
ATOM 802 C CA . PHE A 1 100 ? 12.960 1.635 -2.000 1.00 93.81 100 PHE A CA 1
ATOM 803 C C . PHE A 1 100 ? 12.221 0.829 -3.075 1.00 93.81 100 PHE A C 1
ATOM 805 O O . PHE A 1 100 ? 12.857 0.352 -4.015 1.00 93.81 100 PHE A O 1
ATOM 812 N N . CYS A 1 101 ? 10.891 0.718 -2.987 1.00 94.25 101 CYS A N 1
ATOM 813 C CA . CYS A 1 101 ? 10.073 0.054 -4.005 1.00 94.25 101 CYS A CA 1
ATOM 814 C C . CYS A 1 101 ? 10.224 0.732 -5.369 1.00 94.25 101 CYS A C 1
ATOM 816 O O . CYS A 1 101 ? 10.368 0.049 -6.381 1.00 94.25 101 CYS A O 1
ATOM 818 N N . TRP A 1 102 ? 10.240 2.066 -5.395 1.00 93.06 102 TRP A N 1
ATOM 819 C CA . TRP A 1 102 ? 10.416 2.828 -6.625 1.00 93.06 102 TRP A CA 1
ATOM 820 C C . TRP A 1 102 ? 11.803 2.631 -7.239 1.00 93.06 102 TRP A C 1
ATOM 822 O O . TRP A 1 102 ? 11.896 2.222 -8.394 1.00 93.06 102 TRP A O 1
ATOM 832 N N . VAL A 1 103 ? 12.877 2.820 -6.468 1.00 90.62 103 VAL A N 1
ATOM 833 C CA . VAL A 1 103 ? 14.254 2.615 -6.951 1.00 90.62 103 VAL A CA 1
ATOM 834 C C . VAL A 1 103 ? 14.465 1.171 -7.404 1.00 90.62 103 VAL A C 1
ATOM 836 O O . VAL A 1 103 ? 15.015 0.948 -8.478 1.00 90.62 103 VAL A O 1
ATOM 839 N N . SER A 1 104 ? 13.964 0.191 -6.648 1.00 88.62 104 SER A N 1
ATOM 840 C CA . SER A 1 104 ? 14.020 -1.223 -7.039 1.00 88.62 104 SER A CA 1
ATOM 841 C C . SER A 1 104 ? 13.247 -1.479 -8.330 1.00 88.62 104 SER A C 1
ATOM 843 O O . SER A 1 104 ? 13.709 -2.232 -9.179 1.00 88.62 104 SER A O 1
ATOM 845 N N . SER A 1 105 ? 12.093 -0.830 -8.517 1.00 87.88 105 SER A N 1
ATOM 846 C CA . SER A 1 105 ? 11.332 -0.950 -9.761 1.00 87.88 105 SER A CA 1
ATOM 847 C C . SER A 1 105 ? 12.082 -0.347 -10.951 1.00 87.88 105 SER A C 1
ATOM 849 O O . SER A 1 105 ? 12.097 -0.952 -12.018 1.00 87.88 105 SER A O 1
ATOM 851 N N . CYS A 1 106 ? 12.787 0.772 -10.754 1.00 85.25 106 CYS A N 1
ATOM 852 C CA . CYS A 1 106 ? 13.655 1.360 -11.771 1.00 85.25 106 CYS A CA 1
ATOM 853 C C . CYS A 1 106 ? 14.847 0.455 -12.090 1.00 85.25 106 CYS A C 1
ATOM 855 O O . CYS A 1 106 ? 15.145 0.273 -13.262 1.00 85.25 106 CYS A O 1
ATOM 857 N N . PHE A 1 107 ? 15.487 -0.138 -11.076 1.00 83.81 107 PHE A N 1
ATOM 858 C CA . PHE A 1 107 ? 16.595 -1.083 -11.248 1.00 83.81 107 PHE A CA 1
ATOM 859 C C . PHE A 1 107 ? 16.161 -2.327 -12.036 1.00 83.81 107 PHE A C 1
ATOM 861 O O . PHE A 1 107 ? 16.816 -2.731 -12.996 1.00 83.81 107 PHE A O 1
ATOM 868 N N . VAL A 1 108 ? 15.018 -2.915 -11.667 1.00 81.88 108 VAL A N 1
ATOM 869 C CA . VAL A 1 108 ? 14.445 -4.057 -12.389 1.00 81.88 108 VAL A CA 1
ATOM 870 C C . VAL A 1 108 ? 14.116 -3.661 -13.825 1.00 81.88 108 VAL A C 1
ATOM 872 O O . VAL A 1 108 ? 14.451 -4.391 -14.748 1.00 81.88 108 VAL A O 1
ATOM 875 N N . ALA A 1 109 ? 13.517 -2.493 -14.045 1.00 77.75 109 ALA A N 1
ATOM 876 C CA . ALA A 1 109 ? 13.161 -2.062 -15.388 1.00 77.75 109 ALA A CA 1
ATOM 877 C C . ALA A 1 109 ? 14.372 -1.680 -16.258 1.00 77.75 109 ALA A C 1
ATOM 879 O O . ALA A 1 109 ? 14.372 -1.986 -17.449 1.00 77.75 109 ALA A O 1
ATOM 880 N N . SER A 1 110 ? 15.429 -1.092 -15.683 1.00 73.00 110 SER A N 1
ATOM 881 C CA . SER A 1 110 ? 16.679 -0.818 -16.403 1.00 73.00 110 SER A CA 1
ATOM 882 C C . SER A 1 110 ? 17.380 -2.100 -16.840 1.00 73.00 110 SER A C 1
ATOM 884 O O . SER A 1 110 ? 17.997 -2.120 -17.899 1.00 73.00 110 SER A O 1
ATOM 886 N N . TRP A 1 111 ? 17.238 -3.184 -16.070 1.00 67.81 111 TRP A N 1
ATOM 887 C CA . TRP A 1 111 ? 17.739 -4.502 -16.464 1.00 67.81 111 TRP A CA 1
ATOM 888 C C . TRP A 1 111 ? 16.931 -5.131 -17.610 1.00 67.81 111 TRP A C 1
ATOM 890 O O . TRP A 1 111 ? 17.468 -5.909 -18.392 1.00 67.81 111 TRP A O 1
ATOM 900 N N . LEU A 1 112 ? 15.645 -4.789 -17.734 1.00 64.19 112 LEU A N 1
ATOM 901 C CA . LEU A 1 112 ? 14.754 -5.389 -18.728 1.00 64.19 112 LEU A CA 1
ATOM 902 C C . LEU A 1 112 ? 14.867 -4.751 -20.117 1.00 64.19 112 LEU A C 1
ATOM 904 O O . LEU A 1 112 ? 14.679 -5.459 -21.102 1.00 64.19 112 LEU A O 1
ATOM 908 N N . GLY A 1 113 ? 15.215 -3.465 -20.221 1.00 57.56 113 GLY A N 1
ATOM 909 C CA . GLY A 1 113 ? 15.218 -2.719 -21.489 1.00 57.56 113 GLY A CA 1
ATOM 910 C C . GLY A 1 113 ? 13.823 -2.202 -21.887 1.00 57.56 113 GLY A C 1
ATOM 911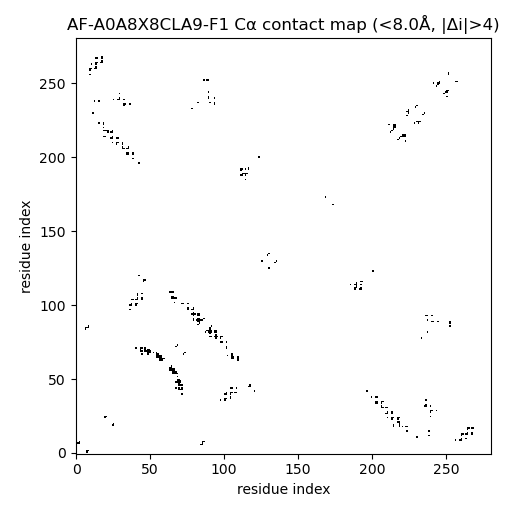 O O . GLY A 1 113 ? 12.827 -2.493 -21.225 1.00 57.56 113 GLY A O 1
ATOM 912 N N . PHE A 1 114 ? 13.736 -1.393 -22.952 1.00 50.97 114 PHE A N 1
ATOM 913 C CA . PHE A 1 114 ? 12.533 -0.615 -23.314 1.00 50.97 114 PHE A CA 1
ATOM 914 C C . PHE A 1 114 ? 11.950 -0.995 -24.693 1.00 50.97 114 PHE A C 1
ATOM 916 O O . PHE A 1 114 ? 11.718 -0.129 -25.535 1.00 50.97 114 PHE A O 1
ATOM 923 N N . SER A 1 115 ? 11.713 -2.283 -24.957 1.00 49.75 115 SER A N 1
ATOM 924 C CA . SER A 1 115 ? 11.173 -2.757 -26.241 1.00 49.75 115 SER A CA 1
ATOM 925 C C . SER A 1 115 ? 9.739 -3.295 -26.105 1.00 49.75 115 SER A C 1
ATOM 927 O O . SER A 1 115 ? 9.484 -4.451 -25.785 1.00 49.75 115 SER A O 1
ATOM 929 N N . LEU A 1 116 ? 8.787 -2.412 -26.445 1.00 50.22 116 LEU A N 1
ATOM 930 C CA . LEU A 1 116 ? 7.366 -2.687 -26.728 1.00 50.22 116 LEU A CA 1
ATOM 931 C C . LEU A 1 116 ? 6.366 -2.781 -25.548 1.00 50.22 116 LEU A C 1
ATOM 933 O O . LEU A 1 116 ? 5.306 -3.394 -25.675 1.00 50.22 116 LEU A O 1
ATOM 937 N N . THR A 1 117 ? 6.595 -2.077 -24.438 1.00 46.41 117 THR A N 1
ATOM 938 C CA . THR A 1 117 ? 5.730 -2.164 -23.239 1.00 46.41 117 THR A CA 1
ATOM 939 C C . THR A 1 117 ? 4.373 -1.444 -23.343 1.00 46.41 117 THR A C 1
ATOM 941 O O . THR A 1 117 ? 3.405 -1.816 -22.676 1.00 46.41 117 THR A O 1
ATOM 944 N N . TRP A 1 118 ? 4.230 -0.449 -24.223 1.00 46.22 118 TRP A N 1
ATOM 945 C CA . TRP A 1 118 ? 3.003 0.364 -24.301 1.00 46.22 118 TRP A CA 1
ATOM 946 C C . TRP A 1 118 ? 1.763 -0.407 -24.792 1.00 46.22 118 TRP A C 1
ATOM 948 O O . TRP A 1 118 ? 0.638 -0.047 -24.444 1.00 46.22 118 TRP A O 1
ATOM 958 N N . LYS A 1 119 ? 1.945 -1.502 -25.547 1.00 43.28 119 LYS A N 1
ATOM 959 C CA . LYS A 1 119 ? 0.837 -2.340 -26.048 1.00 43.28 119 LYS A CA 1
ATOM 960 C C . LYS A 1 119 ? 0.225 -3.237 -24.967 1.00 43.28 119 LYS A C 1
ATOM 962 O O . LYS A 1 119 ? -0.923 -3.650 -25.106 1.00 43.28 119 LYS A O 1
ATOM 967 N N . VAL A 1 120 ? 0.960 -3.505 -23.886 1.00 48.22 120 VAL A N 1
ATOM 968 C CA . VAL A 1 120 ? 0.546 -4.430 -22.819 1.00 48.22 120 VAL A CA 1
ATOM 969 C C . VAL A 1 120 ? 0.034 -3.687 -21.581 1.00 48.22 120 VAL A C 1
ATOM 971 O O . VAL A 1 120 ? -0.792 -4.235 -20.865 1.00 48.22 120 VAL A O 1
ATOM 974 N N . ILE A 1 121 ? 0.415 -2.420 -21.367 1.00 47.44 121 ILE A N 1
ATOM 975 C CA . ILE A 1 121 ? -0.059 -1.575 -20.245 1.00 47.44 121 ILE A CA 1
ATOM 976 C C . ILE A 1 121 ? -1.520 -1.135 -20.413 1.00 47.44 121 ILE A C 1
ATOM 978 O O . ILE A 1 121 ? -2.235 -0.966 -19.423 1.00 47.44 121 ILE A O 1
ATOM 982 N N . LEU A 1 122 ? -2.006 -0.999 -21.653 1.00 47.84 122 LEU A N 1
ATOM 983 C CA . LEU A 1 122 ? -3.406 -0.638 -21.893 1.00 47.84 122 LEU A CA 1
ATOM 984 C C . LEU A 1 122 ? -4.369 -1.716 -21.358 1.00 47.84 122 LEU A C 1
ATOM 986 O O . LEU A 1 122 ? -5.465 -1.399 -20.911 1.00 47.84 122 LEU A O 1
ATOM 990 N N . PHE A 1 123 ? -3.947 -2.983 -21.354 1.00 44.44 123 PHE A N 1
ATOM 991 C CA . PHE A 1 123 ? -4.765 -4.130 -20.960 1.00 44.44 123 PHE A CA 1
ATOM 992 C C . PHE A 1 123 ? -5.122 -4.161 -19.453 1.00 44.44 123 PHE A C 1
ATOM 994 O O . PHE A 1 123 ? -6.310 -4.250 -19.142 1.00 44.44 123 PHE A O 1
ATOM 1001 N N . PRO A 1 124 ? -4.177 -4.015 -18.500 1.00 49.72 124 PRO A N 1
ATOM 1002 C CA . PRO A 1 124 ? -4.469 -3.978 -17.067 1.00 49.72 124 PRO A CA 1
ATOM 1003 C C . PRO A 1 124 ? -5.072 -2.652 -16.593 1.00 49.72 124 PRO A C 1
ATOM 1005 O O . PRO A 1 124 ? -5.904 -2.680 -15.695 1.00 49.72 124 PRO A O 1
ATOM 1008 N N . VAL A 1 125 ? -4.732 -1.502 -17.194 1.00 46.19 125 VAL A N 1
ATOM 1009 C CA . VAL A 1 125 ? -5.371 -0.216 -16.839 1.00 46.19 125 VAL A CA 1
ATOM 1010 C C . VAL A 1 125 ? -6.852 -0.235 -17.230 1.00 46.19 125 VAL A C 1
ATOM 1012 O O . VAL A 1 125 ? -7.705 0.179 -16.450 1.00 46.19 125 VAL A O 1
ATOM 1015 N N . ILE A 1 126 ? -7.183 -0.806 -18.392 1.00 46.31 126 ILE A N 1
ATOM 1016 C CA . ILE A 1 126 ? -8.572 -1.051 -18.802 1.00 46.31 126 ILE A CA 1
ATOM 1017 C C . ILE A 1 126 ? -9.213 -2.131 -17.915 1.00 46.31 126 ILE A C 1
ATOM 1019 O O . ILE A 1 126 ? -10.350 -1.959 -17.495 1.00 46.31 126 ILE A O 1
ATOM 1023 N N . PHE A 1 127 ? -8.512 -3.206 -17.547 1.00 46.75 127 PHE A N 1
ATOM 1024 C CA . PHE A 1 127 ? -9.051 -4.221 -16.629 1.00 46.75 127 PHE A CA 1
ATOM 1025 C C . PHE A 1 127 ? -9.365 -3.659 -15.231 1.00 46.75 127 PHE A C 1
ATOM 1027 O O . PHE A 1 127 ? -10.402 -3.985 -14.667 1.00 46.75 127 PHE A O 1
ATOM 1034 N N . LEU A 1 128 ? -8.526 -2.773 -14.688 1.00 51.84 128 LEU A N 1
ATOM 1035 C CA . LEU A 1 128 ? -8.742 -2.149 -13.379 1.00 51.84 128 LEU A CA 1
ATOM 1036 C C . LEU A 1 128 ? -9.890 -1.123 -13.422 1.00 51.84 128 LEU A C 1
ATOM 1038 O O . LEU A 1 128 ? -10.688 -1.053 -12.494 1.00 51.84 128 LEU A O 1
ATOM 1042 N N . VAL A 1 129 ? -10.025 -0.378 -14.525 1.00 48.56 129 VAL A N 1
ATOM 1043 C CA . VAL A 1 129 ? -11.109 0.604 -14.724 1.00 48.56 129 VAL A CA 1
ATOM 1044 C C . VAL A 1 129 ? -12.454 -0.067 -15.039 1.00 48.56 129 VAL A C 1
ATOM 1046 O O . VAL A 1 129 ? -13.485 0.358 -14.526 1.00 48.56 129 VAL A O 1
ATOM 1049 N N . PHE A 1 130 ? -12.475 -1.130 -15.848 1.00 45.84 130 PHE A N 1
ATOM 1050 C CA . PHE A 1 130 ? -13.712 -1.789 -16.294 1.00 45.84 130 PHE A CA 1
ATOM 1051 C C . PHE A 1 130 ? -14.092 -3.033 -15.480 1.00 45.84 130 PHE A C 1
ATOM 1053 O O . PHE A 1 130 ? -15.273 -3.372 -15.416 1.00 45.84 130 PHE A O 1
ATOM 1060 N N . GLY A 1 131 ? -13.140 -3.684 -14.808 1.00 48.69 131 GLY A N 1
ATOM 1061 C CA . GLY A 1 131 ? -13.399 -4.771 -13.859 1.00 48.69 131 GLY A CA 1
ATOM 1062 C C . GLY A 1 131 ? -14.155 -4.294 -12.617 1.00 48.69 131 GLY A C 1
ATOM 1063 O O . GLY A 1 131 ? -15.013 -5.012 -12.113 1.00 48.69 131 GLY A O 1
ATOM 1064 N N . VAL A 1 132 ? -13.934 -3.043 -12.199 1.00 51.12 132 VAL A N 1
ATOM 1065 C CA . VAL A 1 132 ? -14.721 -2.367 -11.150 1.00 51.12 132 VAL A CA 1
ATOM 1066 C C . VAL A 1 132 ? -16.148 -2.033 -11.620 1.00 51.12 132 VAL A C 1
ATOM 1068 O O . VAL A 1 132 ? -17.060 -1.955 -10.804 1.00 51.12 132 VAL A O 1
ATOM 1071 N N . LEU A 1 133 ? -16.374 -1.891 -12.933 1.00 47.25 133 LEU A N 1
ATOM 1072 C CA . LEU A 1 133 ? -17.666 -1.501 -13.521 1.00 47.25 133 LEU A CA 1
ATOM 1073 C C . LEU A 1 133 ? -18.497 -2.682 -14.072 1.00 47.25 133 LEU A C 1
ATOM 1075 O O . LEU A 1 133 ? -19.566 -2.471 -14.642 1.00 47.25 133 LEU A O 1
ATOM 1079 N N . GLY A 1 134 ? -18.054 -3.928 -13.872 1.00 49.66 134 GLY A N 1
ATOM 1080 C CA . GLY A 1 134 ? -18.929 -5.108 -13.897 1.00 49.66 134 GLY A CA 1
ATOM 1081 C C . GLY A 1 134 ? -19.456 -5.590 -15.256 1.00 49.66 134 GLY A C 1
ATOM 1082 O O . GLY A 1 134 ? -20.442 -6.321 -15.272 1.00 49.66 134 GLY A O 1
ATOM 1083 N N . ASN A 1 135 ? -18.840 -5.246 -16.395 1.00 48.00 135 ASN A N 1
ATOM 1084 C CA . ASN A 1 135 ? -19.356 -5.670 -17.710 1.00 48.00 135 ASN A CA 1
ATOM 1085 C C . ASN A 1 135 ? -18.355 -6.497 -18.543 1.00 48.00 135 ASN A C 1
ATOM 1087 O O . ASN A 1 135 ? -17.780 -6.045 -19.534 1.00 48.00 135 ASN A O 1
ATOM 1091 N N . ILE A 1 136 ? -18.165 -7.752 -18.121 1.00 49.97 136 ILE A N 1
ATOM 1092 C CA . ILE A 1 136 ? -17.198 -8.722 -18.673 1.00 49.97 136 ILE A CA 1
ATOM 1093 C C . ILE A 1 136 ? -17.510 -9.113 -20.135 1.00 49.97 136 ILE A C 1
ATOM 1095 O O . ILE A 1 136 ? -16.594 -9.340 -20.922 1.00 49.97 136 ILE A O 1
ATOM 1099 N N . SER A 1 137 ? -18.784 -9.143 -20.544 1.00 46.50 137 SER A N 1
ATOM 1100 C CA . SER A 1 137 ? -19.195 -9.606 -21.886 1.00 46.50 137 SER A CA 1
ATOM 1101 C C . SER A 1 137 ? -18.806 -8.637 -23.018 1.00 46.50 137 SER A C 1
ATOM 1103 O O . SER A 1 137 ? -18.381 -9.056 -24.103 1.00 46.50 137 SER A O 1
ATOM 1105 N N . TYR A 1 138 ? -18.877 -7.327 -22.755 1.00 49.03 138 TYR A N 1
ATOM 1106 C CA . TYR A 1 138 ? -18.469 -6.298 -23.717 1.00 49.03 138 TYR A CA 1
ATOM 1107 C C . TYR A 1 138 ? -16.943 -6.290 -23.926 1.00 49.03 138 TYR A C 1
ATOM 1109 O O . TYR A 1 138 ? -16.453 -6.050 -25.032 1.00 49.03 138 TYR A O 1
ATOM 1117 N N . PHE A 1 139 ? -16.197 -6.632 -22.871 1.00 44.31 139 PHE A N 1
ATOM 1118 C CA . PHE A 1 139 ? -14.741 -6.747 -22.866 1.00 44.31 139 PHE A CA 1
ATOM 1119 C C . PHE A 1 139 ? -14.247 -7.904 -23.751 1.00 44.31 139 PHE A C 1
ATOM 1121 O O . PHE A 1 139 ? -13.446 -7.676 -24.660 1.00 44.31 139 PHE A O 1
ATOM 1128 N N . THR A 1 140 ? -14.783 -9.122 -23.584 1.00 48.47 140 THR A N 1
ATOM 1129 C CA . THR A 1 140 ? -14.354 -10.301 -24.366 1.00 48.47 140 THR A CA 1
ATOM 1130 C C . THR A 1 140 ? -14.524 -10.091 -25.875 1.00 48.47 140 THR A C 1
ATOM 1132 O O . THR A 1 140 ? -13.645 -10.437 -26.667 1.00 48.47 140 THR A O 1
ATOM 1135 N N . SER A 1 141 ? -15.627 -9.455 -26.276 1.00 43.44 141 SER A N 1
ATOM 1136 C CA . SER A 1 141 ? -15.970 -9.239 -27.686 1.00 43.44 141 SER A CA 1
ATOM 1137 C C . SER A 1 141 ? -15.024 -8.255 -28.388 1.00 43.44 141 SER A C 1
ATOM 1139 O O . SER A 1 141 ? -14.677 -8.447 -29.554 1.00 43.44 141 SER A O 1
ATOM 1141 N N . ARG A 1 142 ? -14.556 -7.211 -27.689 1.00 48.59 142 ARG A N 1
ATOM 1142 C CA . ARG A 1 142 ? -13.636 -6.206 -28.258 1.00 48.59 142 ARG A CA 1
ATOM 1143 C C . ARG A 1 142 ? -12.176 -6.669 -28.226 1.00 48.59 142 ARG A C 1
ATOM 1145 O O . ARG A 1 142 ? -11.437 -6.341 -29.153 1.00 48.59 142 ARG A O 1
ATOM 1152 N N . CYS A 1 143 ? -11.786 -7.485 -27.244 1.00 42.84 143 CYS A N 1
ATOM 1153 C CA . CYS A 1 143 ? -10.466 -8.123 -27.196 1.00 42.84 143 CYS A CA 1
ATOM 1154 C C . CYS A 1 143 ? -10.241 -9.085 -28.371 1.00 42.84 143 CYS A C 1
ATOM 1156 O O . CYS A 1 143 ? -9.206 -8.996 -29.032 1.00 42.84 143 CYS A O 1
ATOM 1158 N N . MET A 1 144 ? -11.225 -9.934 -28.704 1.00 41.91 144 MET A N 1
ATOM 1159 C CA . MET A 1 144 ? -11.117 -10.827 -29.868 1.00 41.91 144 MET A CA 1
ATOM 1160 C C . MET A 1 144 ? -11.020 -10.052 -31.190 1.00 41.91 144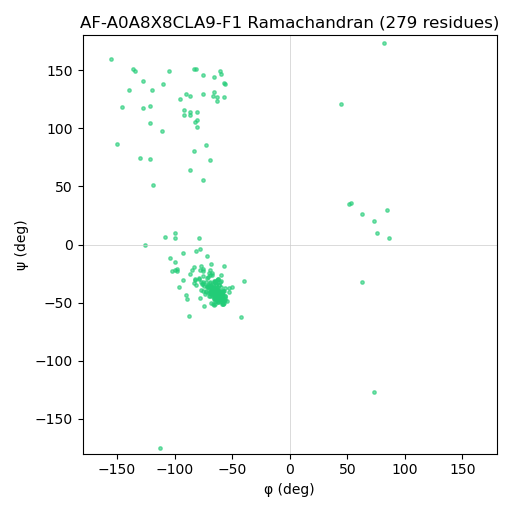 MET A C 1
ATOM 1162 O O . MET A 1 144 ? -10.237 -10.411 -32.069 1.00 41.91 144 MET A O 1
ATOM 1166 N N . LEU A 1 145 ? -11.751 -8.940 -31.314 1.00 43.44 145 LEU A N 1
ATOM 1167 C CA . LEU A 1 145 ? -11.704 -8.076 -32.496 1.00 43.44 145 LEU A CA 1
ATOM 1168 C C . LEU A 1 145 ? -10.338 -7.389 -32.662 1.00 43.44 145 LEU A C 1
ATOM 1170 O O . LEU A 1 145 ? -9.799 -7.368 -33.768 1.00 43.44 145 LEU A O 1
ATOM 1174 N N . PHE A 1 146 ? -9.741 -6.886 -31.579 1.00 43.44 146 PHE A N 1
ATOM 1175 C CA . PHE A 1 146 ? -8.416 -6.258 -31.614 1.00 43.44 146 PHE A CA 1
ATOM 1176 C C . PHE A 1 146 ? -7.300 -7.266 -31.929 1.00 43.44 146 PHE A C 1
ATOM 1178 O O . PHE A 1 146 ? -6.472 -7.011 -32.803 1.00 43.44 146 PHE A O 1
ATOM 1185 N N . GLN A 1 147 ? -7.328 -8.447 -31.302 1.00 40.75 147 GLN A N 1
ATOM 1186 C CA . GLN A 1 147 ? -6.354 -9.513 -31.549 1.00 40.75 147 GLN A CA 1
ATOM 1187 C C . GLN A 1 147 ? -6.445 -10.049 -32.988 1.00 40.75 147 GLN A C 1
ATOM 1189 O O . GLN A 1 147 ? -5.417 -10.256 -33.631 1.00 40.75 147 GLN A O 1
ATOM 1194 N N . SER A 1 148 ? -7.658 -10.169 -33.546 1.00 39.06 148 SER A N 1
ATOM 1195 C CA . SER A 1 148 ? -7.844 -10.567 -34.950 1.00 39.06 148 SER A CA 1
ATOM 1196 C C . SER A 1 148 ? -7.276 -9.546 -35.948 1.00 39.06 148 SER A C 1
ATOM 1198 O O . SER A 1 148 ? -6.718 -9.931 -36.975 1.00 39.06 148 SER A O 1
ATOM 1200 N N . ASN A 1 149 ? -7.354 -8.247 -35.633 1.00 35.34 149 ASN A N 1
ATOM 1201 C CA . ASN A 1 149 ? -6.841 -7.182 -36.495 1.00 35.34 149 ASN A CA 1
ATOM 1202 C C . ASN A 1 149 ? -5.306 -7.081 -36.451 1.00 35.34 149 ASN A C 1
ATOM 1204 O O . ASN A 1 149 ? -4.698 -6.815 -37.484 1.00 35.34 149 ASN A O 1
ATOM 1208 N N . ILE A 1 150 ? -4.671 -7.356 -35.306 1.00 44.84 150 ILE A N 1
ATOM 1209 C CA . ILE A 1 150 ? -3.202 -7.417 -35.174 1.00 44.84 150 ILE A CA 1
ATOM 1210 C C . ILE A 1 150 ? -2.629 -8.579 -36.001 1.00 44.84 150 ILE A C 1
ATOM 1212 O O . ILE A 1 150 ? -1.743 -8.364 -36.827 1.00 44.84 150 ILE A O 1
ATOM 1216 N N . VAL A 1 151 ? -3.203 -9.781 -35.869 1.00 43.50 151 VAL A N 1
ATOM 1217 C CA . VAL A 1 151 ? -2.781 -10.967 -36.641 1.00 43.50 151 VAL A CA 1
ATOM 1218 C C . VAL A 1 151 ? -2.960 -10.740 -38.147 1.00 43.50 151 VAL A C 1
ATOM 1220 O O . VAL A 1 151 ? -2.148 -11.184 -38.959 1.00 43.50 151 VAL A O 1
ATOM 1223 N N . ARG A 1 152 ? -4.004 -10.004 -38.552 1.00 38.47 152 ARG A N 1
ATOM 1224 C CA . ARG A 1 152 ? -4.243 -9.659 -39.960 1.00 38.47 152 ARG A CA 1
ATOM 1225 C C . ARG A 1 152 ? -3.193 -8.692 -40.517 1.00 38.47 152 ARG A C 1
ATOM 1227 O O . ARG A 1 152 ? -2.812 -8.832 -41.675 1.00 38.47 152 ARG A O 1
ATOM 1234 N N . LEU A 1 153 ? -2.696 -7.758 -39.705 1.00 39.66 153 LEU A N 1
ATOM 1235 C CA . LEU A 1 153 ? -1.636 -6.822 -40.094 1.00 39.66 153 LEU A CA 1
ATOM 1236 C C . LEU A 1 153 ? -0.265 -7.512 -40.215 1.00 39.66 153 LEU A C 1
ATOM 1238 O O . LEU A 1 153 ? 0.489 -7.209 -41.138 1.00 39.66 153 LEU A O 1
ATOM 1242 N N . GLU A 1 154 ? 0.034 -8.494 -39.362 1.00 48.44 154 GLU A N 1
ATOM 1243 C CA . GLU A 1 154 ? 1.234 -9.342 -39.491 1.00 48.44 154 GLU A CA 1
ATOM 1244 C C . GLU A 1 154 ? 1.158 -10.286 -40.701 1.00 48.44 154 GLU A C 1
ATOM 1246 O O . GLU A 1 154 ? 2.159 -10.540 -41.376 1.00 48.44 154 GLU A O 1
ATOM 1251 N N . LYS A 1 155 ? -0.049 -10.746 -41.050 1.00 36.97 155 LYS A N 1
ATOM 1252 C CA . LYS A 1 155 ? -0.275 -11.566 -42.247 1.00 36.97 155 LYS A CA 1
ATOM 1253 C C . LYS A 1 155 ? -0.171 -10.767 -43.555 1.00 36.97 155 LYS A C 1
ATOM 1255 O O . LYS A 1 155 ? 0.298 -11.304 -44.552 1.00 36.97 155 LYS A O 1
ATOM 1260 N N . CYS A 1 156 ? -0.537 -9.482 -43.564 1.00 35.03 156 CYS A N 1
ATOM 1261 C CA . CYS A 1 156 ? -0.272 -8.602 -44.713 1.00 35.03 156 CYS A CA 1
ATOM 1262 C C . CYS A 1 156 ? 1.233 -8.349 -44.913 1.00 35.03 156 CYS A C 1
ATOM 1264 O O . CYS A 1 156 ? 1.697 -8.356 -46.047 1.00 35.03 156 CYS A O 1
ATOM 1266 N N . ARG A 1 157 ? 2.015 -8.225 -43.830 1.00 38.81 157 ARG A N 1
ATOM 1267 C CA . ARG A 1 157 ? 3.484 -8.078 -43.886 1.00 38.81 157 ARG A CA 1
ATOM 1268 C C . ARG A 1 157 ? 4.191 -9.294 -44.502 1.00 38.81 157 ARG A C 1
ATOM 1270 O O . ARG A 1 157 ? 5.222 -9.143 -45.144 1.00 38.81 157 ARG A O 1
ATOM 1277 N N . THR A 1 158 ? 3.646 -10.495 -44.309 1.00 40.06 158 THR A N 1
ATOM 1278 C CA . THR A 1 158 ? 4.211 -11.743 -44.856 1.00 40.06 158 THR A CA 1
ATOM 1279 C C . THR A 1 158 ? 3.805 -12.022 -46.303 1.00 40.06 158 THR A C 1
ATOM 1281 O O . THR A 1 158 ? 4.503 -12.763 -46.989 1.00 40.06 158 THR A O 1
ATOM 1284 N N . LEU A 1 159 ? 2.730 -11.404 -46.803 1.00 41.72 159 LEU A N 1
ATOM 1285 C CA . LEU A 1 159 ? 2.308 -11.529 -48.204 1.00 41.72 159 LEU A CA 1
ATOM 1286 C C . LEU A 1 159 ? 3.128 -10.646 -49.162 1.00 41.72 159 LEU A C 1
ATOM 1288 O O . LEU A 1 159 ? 3.352 -11.058 -50.298 1.00 41.72 159 LEU A O 1
ATOM 1292 N N . ASP A 1 160 ? 3.661 -9.514 -48.694 1.00 45.88 160 ASP A N 1
ATOM 1293 C CA . ASP A 1 160 ? 4.587 -8.669 -49.472 1.00 45.88 160 ASP A CA 1
ATOM 1294 C C . ASP A 1 160 ? 5.988 -9.295 -49.654 1.00 45.88 160 ASP A C 1
ATOM 1296 O O . ASP A 1 160 ? 6.784 -8.821 -50.462 1.00 45.88 160 ASP A O 1
ATOM 1300 N N . LEU A 1 161 ? 6.304 -10.391 -48.950 1.00 47.91 161 LEU A N 1
ATOM 1301 C CA . LEU A 1 161 ? 7.603 -11.075 -49.032 1.00 47.91 161 LEU A CA 1
ATOM 1302 C C . LEU A 1 161 ? 7.751 -12.023 -50.240 1.00 47.91 161 LEU A C 1
ATOM 1304 O O . LEU A 1 161 ? 8.849 -12.522 -50.470 1.00 47.91 161 LEU A O 1
ATOM 1308 N N . ASN A 1 162 ? 6.697 -12.249 -51.036 1.00 45.97 162 ASN A N 1
ATOM 1309 C CA . ASN A 1 162 ? 6.727 -13.169 -52.188 1.00 45.97 162 ASN A CA 1
ATOM 1310 C C . ASN A 1 162 ? 6.704 -12.485 -53.572 1.00 45.97 162 ASN A C 1
ATOM 1312 O O . ASN A 1 162 ? 6.621 -13.174 -54.589 1.00 45.97 162 ASN A O 1
ATOM 1316 N N . GLY A 1 163 ? 6.790 -11.153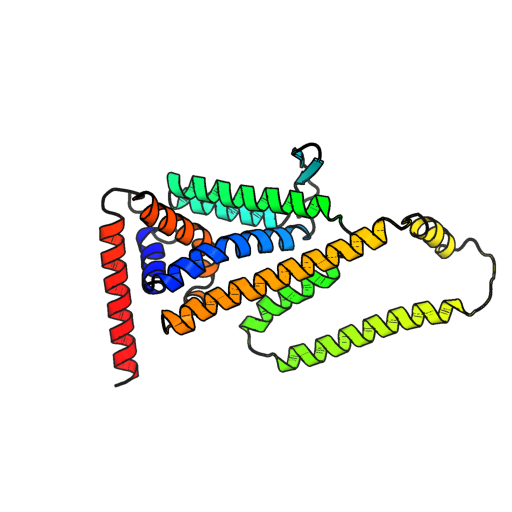 -53.645 1.00 43.66 163 GLY A N 1
ATOM 1317 C CA . GLY A 1 163 ? 6.707 -10.400 -54.901 1.00 43.66 163 GLY A CA 1
ATOM 1318 C C . GLY A 1 163 ? 7.943 -9.550 -55.194 1.00 43.66 163 GLY A C 1
ATOM 1319 O O . GLY A 1 163 ? 8.093 -8.484 -54.623 1.00 43.66 163 GLY A O 1
ATOM 1320 N N . SER A 1 164 ? 8.773 -10.027 -5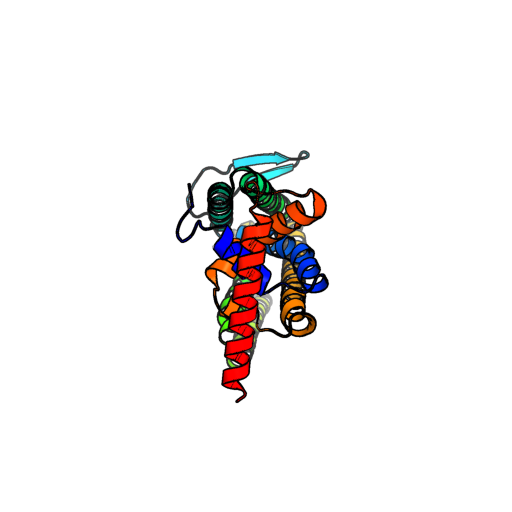6.127 1.00 38.84 164 SER A N 1
ATOM 1321 C CA . SER A 1 164 ? 9.634 -9.282 -57.066 1.00 38.84 164 SER A CA 1
ATOM 1322 C C . SER A 1 164 ? 10.477 -8.086 -56.578 1.00 38.84 164 SER A C 1
ATOM 1324 O O . SER A 1 164 ? 9.994 -7.026 -56.200 1.00 38.84 164 SER A O 1
ATOM 1326 N N . ILE A 1 165 ? 11.787 -8.240 -56.774 1.00 47.84 165 ILE A N 1
ATOM 1327 C CA . ILE A 1 165 ? 12.851 -7.235 -56.679 1.00 47.84 165 ILE A CA 1
ATOM 1328 C C . ILE A 1 165 ? 12.661 -6.124 -57.728 1.00 47.84 165 ILE A C 1
ATOM 1330 O O . ILE A 1 165 ? 12.688 -6.419 -58.918 1.00 47.84 165 ILE A O 1
ATOM 1334 N N . GLU A 1 166 ? 12.643 -4.856 -57.308 1.00 37.16 166 GLU A N 1
ATOM 1335 C CA . GLU A 1 166 ? 13.172 -3.741 -58.106 1.00 37.16 166 GLU A CA 1
ATOM 1336 C C . GLU A 1 166 ? 13.924 -2.741 -57.212 1.00 37.16 166 GLU A C 1
ATOM 1338 O O . GLU A 1 166 ? 13.508 -2.400 -56.104 1.00 37.16 166 GLU A O 1
ATOM 1343 N N . ARG A 1 167 ? 15.114 -2.354 -57.681 1.00 44.00 167 ARG A N 1
ATOM 1344 C CA . ARG A 1 167 ? 16.079 -1.489 -57.000 1.00 44.00 167 ARG A CA 1
ATOM 1345 C C . ARG A 1 167 ? 15.677 -0.027 -57.175 1.00 44.00 167 ARG A C 1
ATOM 1347 O O . ARG A 1 167 ? 16.034 0.575 -58.177 1.00 44.00 167 ARG A O 1
ATOM 1354 N N . GLU A 1 168 ? 15.069 0.552 -56.150 1.00 39.50 168 GLU A N 1
ATOM 1355 C CA . GLU A 1 168 ? 15.160 1.987 -55.880 1.00 39.50 168 GLU A CA 1
ATOM 1356 C C . GLU A 1 168 ? 15.612 2.193 -54.431 1.00 39.50 168 GLU A C 1
ATOM 1358 O O . GLU A 1 168 ? 15.204 1.465 -53.519 1.00 39.50 168 GLU A O 1
ATOM 1363 N N . LEU A 1 169 ? 16.480 3.182 -54.203 1.00 51.91 169 LEU A N 1
ATOM 1364 C CA . LEU A 1 169 ? 16.826 3.685 -52.870 1.00 51.91 169 LEU A CA 1
ATOM 1365 C C . LEU A 1 169 ? 15.607 4.428 -52.298 1.00 51.91 169 LEU A C 1
ATOM 1367 O O . LEU A 1 169 ? 15.544 5.649 -52.231 1.00 51.91 169 LEU A O 1
ATOM 1371 N N . ASN A 1 170 ? 14.606 3.639 -51.930 1.00 46.56 170 ASN A N 1
ATOM 1372 C CA . ASN A 1 170 ? 13.384 4.031 -51.256 1.00 46.56 170 ASN A CA 1
ATOM 1373 C C . ASN A 1 170 ? 13.672 4.158 -49.748 1.00 46.56 170 ASN A C 1
ATOM 1375 O O . ASN A 1 170 ? 14.509 3.437 -49.199 1.00 46.56 170 ASN A O 1
ATOM 1379 N N . TRP A 1 171 ? 12.938 5.033 -49.062 1.00 40.28 171 TRP A N 1
ATOM 1380 C CA . TRP A 1 171 ? 12.798 5.068 -47.604 1.00 40.28 171 TRP A CA 1
ATOM 1381 C C . TRP A 1 171 ? 12.689 3.678 -46.952 1.00 40.28 171 TRP A C 1
ATOM 1383 O O . TRP A 1 171 ? 13.206 3.493 -45.858 1.00 40.28 171 TRP A O 1
ATOM 1393 N N . CYS A 1 172 ? 12.117 2.674 -47.626 1.00 40.34 172 CYS A N 1
ATOM 1394 C CA . CYS A 1 172 ? 12.112 1.277 -47.176 1.00 40.34 172 CYS A CA 1
ATOM 1395 C C . CYS A 1 172 ? 13.508 0.640 -47.041 1.00 40.34 172 CYS A C 1
ATOM 1397 O O . CYS A 1 172 ? 13.712 -0.162 -46.138 1.00 40.34 172 CYS A O 1
ATOM 1399 N N . SER A 1 173 ? 14.476 0.986 -47.891 1.00 46.84 173 SER A N 1
ATOM 1400 C CA . SER A 1 173 ? 15.863 0.497 -47.817 1.00 46.84 173 SER A CA 1
ATOM 1401 C C . SER A 1 173 ? 16.647 1.193 -46.701 1.00 46.84 173 SER A C 1
ATOM 1403 O O . SER A 1 173 ? 17.460 0.564 -46.028 1.00 46.84 173 SER A O 1
ATOM 1405 N N . LEU A 1 174 ? 16.355 2.476 -46.453 1.00 45.72 174 LEU A N 1
ATOM 1406 C CA . LEU A 1 174 ? 16.874 3.218 -45.299 1.00 45.72 174 LEU A CA 1
ATOM 1407 C C . LEU A 1 174 ? 16.268 2.688 -43.987 1.00 45.72 174 LEU A C 1
ATOM 1409 O O . LEU A 1 174 ? 16.983 2.510 -43.010 1.00 45.72 174 LEU A O 1
ATOM 1413 N N . LEU A 1 175 ? 14.973 2.354 -43.989 1.00 45.00 175 LEU A N 1
ATOM 1414 C CA . LEU A 1 175 ? 14.294 1.678 -42.881 1.00 45.00 175 LEU A CA 1
ATOM 1415 C C . LEU A 1 175 ? 14.810 0.251 -42.673 1.00 45.00 175 LEU A C 1
ATOM 1417 O O . LEU A 1 175 ? 14.934 -0.150 -41.528 1.00 45.00 175 LEU A O 1
ATOM 1421 N N . ARG A 1 176 ? 15.180 -0.490 -43.728 1.00 45.75 176 ARG A N 1
ATOM 1422 C CA . ARG A 1 176 ? 15.890 -1.777 -43.594 1.00 45.75 176 ARG A CA 1
ATOM 1423 C C . ARG A 1 176 ? 17.272 -1.605 -42.979 1.00 45.75 176 ARG A C 1
ATOM 1425 O O . ARG A 1 176 ? 17.605 -2.370 -42.105 1.00 45.75 176 ARG A O 1
ATOM 1432 N N . LEU A 1 177 ? 18.042 -0.577 -43.335 1.00 44.41 177 LEU A N 1
ATOM 1433 C CA . LEU A 1 177 ? 19.341 -0.304 -42.695 1.00 44.41 177 LEU A CA 1
ATOM 1434 C C . LEU A 1 177 ? 19.230 0.168 -41.235 1.00 44.41 177 LEU A C 1
ATOM 1436 O O . LEU A 1 177 ? 20.172 -0.008 -40.466 1.00 44.41 177 LEU A O 1
ATOM 1440 N N . ILE A 1 178 ? 18.103 0.778 -40.858 1.00 46.31 178 ILE A N 1
ATOM 1441 C CA . ILE A 1 178 ? 17.788 1.139 -39.467 1.00 46.31 178 ILE A CA 1
ATOM 1442 C C . ILE A 1 178 ? 17.239 -0.080 -38.701 1.00 46.31 178 ILE A C 1
ATOM 1444 O O . ILE A 1 178 ? 17.557 -0.235 -37.530 1.00 46.31 178 ILE A O 1
ATOM 1448 N N . SER A 1 179 ? 16.479 -0.960 -39.365 1.00 41.97 179 SER A N 1
ATOM 1449 C CA . SER A 1 179 ? 15.854 -2.163 -38.789 1.00 41.97 179 SER A CA 1
ATOM 1450 C C . SER A 1 179 ? 16.789 -3.377 -38.717 1.00 41.97 179 SER A C 1
ATOM 1452 O O . SER A 1 179 ? 16.682 -4.143 -37.774 1.00 41.97 179 SER A O 1
ATOM 1454 N N . ASP A 1 180 ? 17.720 -3.546 -39.660 1.00 40.56 180 ASP A N 1
ATOM 1455 C CA . ASP A 1 180 ? 18.735 -4.619 -39.672 1.00 40.56 180 ASP A CA 1
ATOM 1456 C C . ASP A 1 180 ? 19.891 -4.319 -38.702 1.00 40.56 180 ASP A C 1
ATOM 1458 O O . ASP A 1 180 ? 20.796 -5.130 -38.538 1.00 40.56 180 ASP A O 1
ATOM 1462 N N . LYS A 1 181 ? 19.891 -3.142 -38.058 1.00 39.22 181 LYS A N 1
ATOM 1463 C CA . LYS A 1 181 ? 20.853 -2.794 -37.003 1.00 39.22 181 LYS A CA 1
ATOM 1464 C C . LYS A 1 181 ? 20.356 -3.128 -35.590 1.00 39.22 181 LYS A C 1
ATOM 1466 O O . LYS A 1 181 ? 21.147 -3.018 -34.656 1.00 39.22 181 LYS A O 1
ATOM 1471 N N . GLU A 1 182 ? 19.095 -3.544 -35.439 1.00 46.22 182 GLU A N 1
ATOM 1472 C CA . GLU A 1 182 ? 18.527 -4.127 -34.209 1.00 46.22 182 GLU A CA 1
ATOM 1473 C C . GLU A 1 182 ? 18.798 -5.644 -34.205 1.00 46.22 182 GLU A C 1
ATOM 1475 O O . GLU A 1 182 ? 17.912 -6.485 -34.353 1.00 46.22 182 GLU A O 1
ATOM 1480 N N . ASP A 1 183 ? 20.079 -6.000 -34.158 1.00 40.12 183 ASP A N 1
ATOM 1481 C CA . ASP A 1 183 ? 20.572 -7.351 -34.421 1.00 40.12 183 ASP A CA 1
ATOM 1482 C C . ASP A 1 183 ? 20.429 -8.235 -33.163 1.00 40.12 183 ASP A C 1
ATOM 1484 O O . ASP A 1 183 ? 21.187 -8.075 -32.208 1.00 40.12 183 ASP A O 1
ATOM 1488 N N . GLY A 1 184 ? 19.446 -9.150 -33.143 1.00 43.06 184 GLY A N 1
ATOM 1489 C CA . GLY A 1 184 ? 19.344 -10.379 -32.319 1.00 43.06 184 GLY A CA 1
ATOM 1490 C C . GLY A 1 184 ? 19.273 -10.274 -30.780 1.00 43.06 184 GLY A C 1
ATOM 1491 O O . GLY A 1 184 ? 18.615 -11.088 -30.130 1.00 43.06 184 GLY A O 1
ATOM 1492 N N . HIS A 1 185 ? 19.914 -9.279 -30.174 1.00 45.28 185 HIS A N 1
ATOM 1493 C CA . HIS A 1 185 ? 19.934 -9.011 -28.736 1.00 45.28 185 HIS A CA 1
ATOM 1494 C C . HIS A 1 185 ? 18.643 -8.306 -28.281 1.00 45.28 185 HIS A C 1
ATOM 1496 O O . HIS A 1 185 ? 18.167 -8.523 -27.161 1.00 45.28 185 HIS A O 1
ATOM 1502 N N . ASP A 1 186 ? 18.039 -7.523 -29.179 1.00 49.19 186 ASP A N 1
ATOM 1503 C CA . ASP A 1 186 ? 16.815 -6.754 -28.936 1.00 49.19 186 ASP A CA 1
ATOM 1504 C C . ASP A 1 186 ? 15.551 -7.626 -28.957 1.00 49.19 186 ASP A C 1
ATOM 1506 O O . ASP A 1 186 ? 14.624 -7.396 -28.178 1.00 49.19 186 ASP A O 1
ATOM 1510 N N . GLU A 1 187 ? 15.523 -8.690 -29.766 1.00 50.25 187 GLU A N 1
ATOM 1511 C CA . GLU A 1 187 ? 14.397 -9.633 -29.809 1.00 50.25 187 GLU A CA 1
ATOM 1512 C C . GLU A 1 187 ? 14.353 -10.521 -28.551 1.00 50.25 187 GLU A C 1
ATOM 1514 O O . GLU A 1 187 ? 13.291 -10.720 -27.951 1.00 50.25 187 GLU A O 1
ATOM 1519 N N . PHE A 1 188 ? 15.519 -10.977 -28.069 1.00 52.59 188 PHE A N 1
ATOM 1520 C CA . PHE A 1 188 ? 15.623 -11.681 -26.788 1.00 52.59 188 PHE A CA 1
ATOM 1521 C C . PHE A 1 188 ? 15.237 -10.770 -25.611 1.00 52.59 188 PHE A C 1
ATOM 1523 O O . PHE A 1 188 ? 14.452 -11.182 -24.753 1.00 52.59 188 PHE A O 1
ATOM 1530 N N . SER A 1 189 ? 15.702 -9.514 -25.599 1.00 54.91 189 SER A N 1
ATOM 1531 C CA . SER A 1 189 ? 15.316 -8.516 -24.588 1.00 54.91 189 SER A CA 1
ATOM 1532 C C . SER A 1 189 ? 13.804 -8.248 -24.585 1.00 54.91 189 SER A C 1
ATOM 1534 O O . SER A 1 189 ? 13.184 -8.255 -23.519 1.00 54.91 189 SER A O 1
ATOM 1536 N N . ALA A 1 190 ? 13.177 -8.119 -25.758 1.00 58.59 190 ALA A N 1
ATOM 1537 C CA . ALA A 1 190 ? 11.727 -7.959 -25.878 1.00 58.59 190 ALA A CA 1
ATOM 1538 C C . ALA A 1 190 ? 10.955 -9.186 -25.350 1.00 58.59 190 ALA A C 1
ATOM 1540 O O . ALA A 1 190 ? 9.950 -9.045 -24.646 1.00 58.59 190 ALA A O 1
ATOM 1541 N N . SER A 1 191 ? 11.442 -10.403 -25.623 1.00 61.19 191 SER A N 1
ATOM 1542 C CA . SER A 1 191 ? 10.832 -11.636 -25.104 1.00 61.19 191 SER A CA 1
ATOM 1543 C C . SER A 1 191 ? 10.908 -11.731 -23.572 1.00 61.19 191 SER A C 1
ATOM 1545 O O . SER A 1 191 ? 9.928 -12.097 -22.918 1.00 61.19 191 SER A O 1
ATOM 1547 N N . LEU A 1 192 ? 12.034 -11.315 -22.980 1.00 62.28 192 LEU A N 1
ATOM 1548 C CA . LEU A 1 192 ? 12.239 -11.296 -21.533 1.00 62.28 192 LEU A CA 1
ATOM 1549 C C . LEU A 1 192 ? 11.342 -10.252 -20.850 1.00 62.28 192 LEU A C 1
ATOM 1551 O O . LEU A 1 192 ? 10.728 -10.543 -19.823 1.00 62.28 192 LEU A O 1
ATOM 1555 N N . GLN A 1 193 ? 11.204 -9.062 -21.442 1.00 63.75 193 GLN A N 1
ATOM 1556 C CA . GLN A 1 193 ? 10.294 -8.017 -20.961 1.00 63.75 193 GLN A CA 1
ATOM 1557 C C . GLN A 1 193 ? 8.844 -8.499 -20.914 1.00 63.75 193 GLN A C 1
ATOM 1559 O O . GLN A 1 193 ? 8.147 -8.273 -19.921 1.00 63.75 193 GLN A O 1
ATOM 1564 N N . GLN A 1 194 ? 8.399 -9.203 -21.958 1.00 66.69 194 GLN A N 1
ATOM 1565 C CA . GLN A 1 194 ? 7.054 -9.764 -22.013 1.00 66.69 194 GLN A CA 1
ATOM 1566 C C . GLN A 1 194 ? 6.817 -10.769 -20.879 1.00 66.69 194 GLN A C 1
ATOM 1568 O O . GLN A 1 194 ? 5.779 -10.711 -20.217 1.00 66.69 194 GLN A O 1
ATOM 1573 N N . ILE A 1 195 ? 7.786 -11.653 -20.620 1.00 69.19 195 ILE A N 1
ATOM 1574 C CA . ILE A 1 195 ? 7.718 -12.631 -19.527 1.00 69.19 195 ILE A CA 1
ATOM 1575 C C . ILE A 1 195 ? 7.640 -11.920 -18.175 1.00 69.19 195 ILE A C 1
ATOM 1577 O O . ILE A 1 195 ? 6.801 -12.269 -17.346 1.00 69.19 195 ILE A O 1
ATOM 1581 N N . VAL A 1 196 ? 8.459 -10.892 -17.937 1.00 71.19 196 VAL A N 1
ATOM 1582 C CA . VAL A 1 196 ? 8.425 -10.185 -16.651 1.00 71.19 196 VAL A CA 1
ATOM 1583 C C . VAL A 1 196 ? 7.116 -9.443 -16.453 1.00 71.19 196 VAL A C 1
ATOM 1585 O O . VAL A 1 196 ? 6.534 -9.527 -15.374 1.00 71.19 196 VAL A O 1
ATOM 1588 N N . LEU A 1 197 ? 6.590 -8.781 -17.481 1.00 74.50 197 LEU A N 1
ATOM 1589 C CA . LEU A 1 197 ? 5.292 -8.131 -17.360 1.00 74.50 197 LEU A CA 1
ATOM 1590 C C . LEU A 1 197 ? 4.173 -9.150 -17.096 1.00 74.50 197 LEU A C 1
ATOM 1592 O O . LEU A 1 197 ? 3.298 -8.889 -16.273 1.00 74.50 197 LEU A O 1
ATOM 1596 N N . GLN A 1 198 ? 4.223 -10.337 -17.706 1.00 74.50 198 GLN A N 1
ATOM 1597 C CA . GLN A 1 198 ? 3.306 -11.431 -17.371 1.00 74.50 198 GLN A CA 1
ATOM 1598 C C . GLN A 1 198 ? 3.438 -11.858 -15.906 1.00 74.50 198 GLN A C 1
ATOM 1600 O O . GLN A 1 198 ? 2.424 -11.973 -15.223 1.00 74.50 198 GLN A O 1
ATOM 1605 N N . VAL A 1 199 ? 4.662 -12.036 -15.400 1.00 77.44 199 VAL A N 1
ATOM 1606 C CA . VAL A 1 199 ? 4.911 -12.368 -13.988 1.00 77.44 199 VAL A CA 1
ATOM 1607 C C . VAL A 1 199 ? 4.351 -11.285 -13.064 1.00 77.44 199 VAL A C 1
ATOM 1609 O O . VAL A 1 199 ? 3.678 -11.602 -12.088 1.00 77.44 199 VAL A O 1
ATOM 1612 N N . VAL A 1 200 ? 4.560 -10.010 -13.393 1.00 84.69 200 VAL A N 1
ATOM 1613 C CA . VAL A 1 200 ? 4.048 -8.858 -12.639 1.00 84.69 200 VAL A CA 1
ATOM 1614 C C . VAL A 1 200 ? 2.518 -8.846 -12.611 1.00 84.69 200 VAL A C 1
ATOM 1616 O O . VAL A 1 200 ? 1.923 -8.633 -11.555 1.00 84.69 200 VAL A O 1
ATOM 1619 N N . LEU A 1 201 ? 1.867 -9.121 -13.743 1.00 84.50 201 LEU A N 1
ATOM 1620 C CA . LEU A 1 201 ? 0.407 -9.196 -13.831 1.00 84.50 201 LEU A CA 1
ATOM 1621 C C . LEU A 1 201 ? -0.160 -10.394 -13.067 1.00 84.50 201 LEU A C 1
ATOM 1623 O O . LEU A 1 201 ? -1.155 -10.254 -12.357 1.00 84.50 201 LEU A O 1
ATOM 1627 N N . VAL A 1 202 ? 0.482 -11.558 -13.163 1.00 82.62 202 VAL A N 1
ATOM 1628 C CA . VAL A 1 202 ? 0.107 -12.746 -12.386 1.00 82.62 202 VAL A CA 1
ATOM 1629 C C . VAL A 1 202 ? 0.261 -12.470 -10.891 1.00 82.62 202 VAL A C 1
ATOM 1631 O O . VAL A 1 202 ? -0.649 -12.774 -10.121 1.00 82.62 202 VAL A O 1
ATOM 1634 N N . ALA A 1 203 ? 1.356 -11.827 -10.478 1.00 81.94 203 ALA A N 1
ATOM 1635 C CA . ALA A 1 203 ? 1.575 -11.434 -9.091 1.00 81.94 203 ALA A CA 1
ATOM 1636 C C . ALA A 1 203 ? 0.477 -10.482 -8.596 1.00 81.94 203 ALA A C 1
ATOM 1638 O O . ALA A 1 203 ? -0.081 -10.714 -7.526 1.00 81.94 203 ALA A O 1
ATOM 1639 N N . GLN A 1 204 ? 0.106 -9.469 -9.386 1.00 88.69 204 GLN A N 1
ATOM 1640 C CA . GLN A 1 204 ? -1.008 -8.566 -9.077 1.00 88.69 204 GLN A CA 1
ATOM 1641 C C . GLN A 1 204 ? -2.321 -9.332 -8.886 1.00 88.69 204 GLN A C 1
ATOM 1643 O O . GLN A 1 204 ? -2.979 -9.164 -7.861 1.00 88.69 204 GLN A O 1
ATOM 1648 N N . ILE A 1 205 ? -2.679 -10.218 -9.821 1.00 88.56 205 ILE A N 1
ATOM 1649 C CA . ILE A 1 205 ? -3.908 -11.021 -9.734 1.00 88.56 205 ILE A CA 1
ATOM 1650 C C . ILE A 1 205 ? -3.912 -11.873 -8.463 1.00 88.56 205 ILE A C 1
ATOM 1652 O O . ILE A 1 205 ? -4.908 -11.877 -7.740 1.00 88.56 205 ILE A O 1
ATOM 1656 N N . ILE A 1 206 ? -2.811 -12.565 -8.162 1.00 88.06 206 ILE A N 1
ATOM 1657 C CA . ILE A 1 206 ? -2.695 -13.415 -6.970 1.00 88.06 206 ILE A CA 1
ATOM 1658 C C . ILE A 1 206 ? -2.823 -12.576 -5.695 1.00 88.06 206 ILE A C 1
ATOM 1660 O O . ILE A 1 206 ? -3.616 -12.920 -4.819 1.00 88.06 206 ILE A O 1
ATOM 1664 N N . CYS A 1 207 ? -2.094 -11.462 -5.605 1.00 91.19 207 CYS A N 1
ATOM 1665 C CA . CYS A 1 207 ? -2.096 -10.607 -4.421 1.00 91.19 207 CYS A CA 1
ATOM 1666 C C . CYS A 1 207 ? -3.485 -10.003 -4.167 1.00 91.19 207 CYS A C 1
ATOM 1668 O O . CYS A 1 207 ? -3.997 -10.100 -3.052 1.00 91.19 207 CYS A O 1
ATOM 1670 N N . TRP A 1 208 ? -4.134 -9.444 -5.194 1.00 91.88 208 TRP A N 1
ATOM 1671 C CA . TRP A 1 208 ? -5.494 -8.906 -5.077 1.00 91.88 208 TRP A CA 1
ATOM 1672 C C . TRP A 1 208 ? -6.521 -9.987 -4.748 1.00 91.88 208 TRP A C 1
ATOM 1674 O O . TRP A 1 208 ? -7.386 -9.772 -3.902 1.00 91.88 208 TRP A O 1
ATOM 1684 N N . THR A 1 209 ? -6.411 -11.166 -5.364 1.00 89.38 209 THR A N 1
ATOM 1685 C CA . THR A 1 209 ? -7.287 -12.303 -5.043 1.00 89.38 209 THR A CA 1
ATOM 1686 C C . THR A 1 209 ? -7.146 -12.690 -3.574 1.00 89.38 209 THR A C 1
ATOM 1688 O O . THR A 1 209 ? -8.155 -12.867 -2.896 1.00 89.38 209 THR A O 1
ATOM 1691 N N . GLY A 1 210 ? -5.916 -12.742 -3.054 1.00 87.88 210 GLY A N 1
ATOM 1692 C CA . GLY A 1 210 ? -5.651 -12.960 -1.634 1.00 87.88 210 GLY A CA 1
ATOM 1693 C C . GLY A 1 210 ? -6.353 -11.932 -0.745 1.00 87.88 210 GLY A C 1
ATOM 1694 O O . GLY A 1 210 ? -7.053 -12.320 0.184 1.00 87.88 210 GLY A O 1
ATOM 1695 N N . GLN A 1 211 ? -6.242 -10.642 -1.070 1.00 91.12 211 GLN A N 1
ATOM 1696 C CA . GLN A 1 211 ? -6.879 -9.542 -0.326 1.00 91.12 211 GLN A CA 1
ATOM 1697 C C . GLN A 1 211 ? -8.413 -9.673 -0.305 1.00 91.12 211 GLN A C 1
ATOM 1699 O O . GLN A 1 211 ? -9.049 -9.558 0.742 1.00 91.12 211 GLN A O 1
ATOM 1704 N N . PHE A 1 212 ? -9.031 -9.987 -1.449 1.00 90.81 212 PHE A N 1
ATOM 1705 C CA . PHE A 1 212 ? -10.480 -10.192 -1.521 1.00 90.81 212 PHE A CA 1
ATOM 1706 C C . PHE A 1 212 ? -10.942 -11.457 -0.789 1.00 90.81 212 PHE A C 1
ATOM 1708 O O . PHE A 1 212 ? -11.988 -11.427 -0.140 1.00 90.81 212 PHE A O 1
ATOM 1715 N N . ILE A 1 213 ? -10.171 -12.550 -0.848 1.00 89.19 213 ILE A N 1
ATOM 1716 C CA . ILE A 1 213 ? -10.426 -13.762 -0.050 1.00 89.19 213 ILE A CA 1
ATOM 1717 C C . ILE A 1 213 ? -10.329 -13.438 1.442 1.00 89.19 213 ILE A C 1
ATOM 1719 O O . ILE A 1 213 ? -11.190 -13.868 2.208 1.00 89.19 213 ILE A O 1
ATOM 1723 N N . GLY A 1 214 ? -9.331 -12.642 1.832 1.00 90.19 214 GLY A N 1
ATOM 1724 C CA . GLY A 1 214 ? -9.163 -12.057 3.158 1.00 90.19 214 GLY A CA 1
ATOM 1725 C C . GLY A 1 214 ? -10.479 -11.518 3.724 1.00 90.19 214 GLY A C 1
ATOM 1726 O O . GLY A 1 214 ? -11.042 -12.046 4.688 1.00 90.19 214 GLY A O 1
ATOM 1727 N N . HIS A 1 215 ? -11.035 -10.526 3.034 1.00 89.62 215 HIS A N 1
ATOM 1728 C CA . HIS A 1 215 ? -12.305 -9.909 3.407 1.00 89.62 215 HIS A CA 1
ATOM 1729 C C . HIS A 1 215 ? -13.514 -10.853 3.292 1.00 89.62 215 HIS A C 1
ATOM 1731 O O . HIS A 1 215 ? -14.340 -10.934 4.205 1.00 89.62 215 HIS A O 1
ATOM 1737 N N . GLY A 1 216 ? -13.641 -11.586 2.186 1.00 88.75 216 GLY A N 1
ATOM 1738 C CA . GLY A 1 216 ? -14.822 -12.406 1.914 1.00 88.75 216 GLY A CA 1
ATOM 1739 C C . GLY A 1 216 ? -14.957 -13.618 2.839 1.00 88.75 216 GLY A C 1
ATOM 1740 O O . GLY A 1 216 ? -16.046 -13.895 3.342 1.00 88.75 216 GLY A O 1
ATOM 1741 N N . VAL A 1 217 ? -13.857 -14.334 3.081 1.00 93.00 217 VAL A N 1
ATOM 1742 C CA . VAL A 1 217 ? -13.852 -15.592 3.842 1.00 93.00 217 VAL A CA 1
ATOM 1743 C C . VAL A 1 217 ? -13.655 -15.345 5.335 1.00 93.00 217 VAL A C 1
ATOM 1745 O O . VAL A 1 217 ? -14.395 -15.912 6.144 1.00 93.00 217 VAL A O 1
ATOM 1748 N N . PHE A 1 218 ? -12.683 -14.509 5.713 1.00 92.31 218 PHE A N 1
ATOM 1749 C CA . PHE A 1 218 ? -12.303 -14.350 7.118 1.00 92.31 218 PHE A CA 1
ATOM 1750 C C . PHE A 1 218 ? -13.094 -13.247 7.825 1.00 92.31 218 PHE A C 1
ATOM 1752 O O . PHE A 1 218 ? -13.575 -13.479 8.933 1.00 92.31 218 PHE A O 1
ATOM 1759 N N . GLU A 1 219 ? -13.293 -12.089 7.188 1.00 89.56 219 GLU A N 1
ATOM 1760 C CA . GLU A 1 219 ? -14.092 -10.995 7.776 1.00 89.56 219 GLU A CA 1
ATOM 1761 C C . GLU A 1 219 ? -15.595 -11.155 7.514 1.00 89.56 219 GLU A C 1
ATOM 1763 O O . GLU A 1 219 ? -16.421 -10.592 8.234 1.00 89.56 219 GLU A O 1
ATOM 1768 N N . LYS A 1 220 ? -15.973 -11.925 6.481 1.00 89.06 220 LYS A N 1
ATOM 1769 C CA . LYS A 1 220 ? -17.368 -12.082 6.021 1.00 89.06 220 LYS A CA 1
ATOM 1770 C C . LYS A 1 220 ? -18.050 -10.729 5.783 1.00 89.06 220 LYS A C 1
ATOM 1772 O O . LYS A 1 220 ? -19.246 -10.553 6.047 1.00 89.06 220 LYS A O 1
ATOM 1777 N N . ARG A 1 221 ? -17.267 -9.761 5.307 1.00 84.38 221 ARG A N 1
ATOM 1778 C CA . ARG A 1 221 ? -17.662 -8.375 5.059 1.00 84.38 221 ARG A CA 1
ATOM 1779 C C . ARG A 1 221 ? -17.134 -7.952 3.693 1.00 84.38 221 ARG A C 1
ATOM 1781 O O . ARG A 1 221 ? -16.103 -8.441 3.239 1.00 84.38 221 ARG A O 1
ATOM 1788 N N . ALA A 1 222 ? -17.855 -7.049 3.036 1.00 83.19 222 ALA A N 1
ATOM 1789 C CA . ALA A 1 222 ? -17.357 -6.406 1.830 1.00 83.19 222 ALA A CA 1
ATOM 1790 C C . ALA A 1 222 ? -16.041 -5.650 2.122 1.00 83.19 222 ALA A C 1
ATOM 1792 O O . ALA A 1 222 ? -15.870 -5.130 3.230 1.00 83.19 222 ALA A O 1
ATOM 1793 N N . PRO A 1 223 ? -15.112 -5.593 1.155 1.00 81.56 223 PRO A N 1
ATOM 1794 C CA . PRO A 1 223 ? -13.855 -4.883 1.330 1.00 81.56 223 PRO A CA 1
ATOM 1795 C C . PRO A 1 223 ? -14.098 -3.377 1.472 1.00 81.56 223 PRO A C 1
ATOM 1797 O O . PRO A 1 223 ? -14.931 -2.8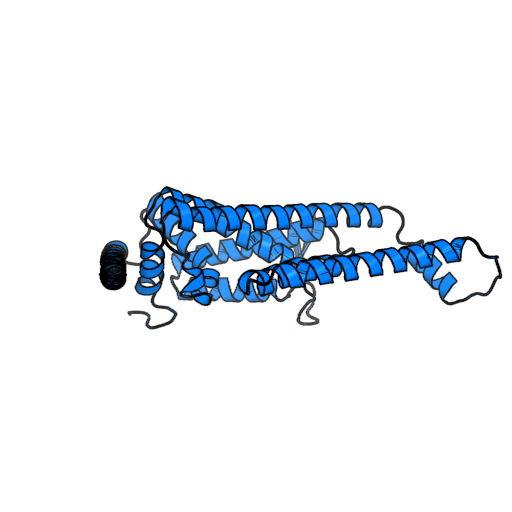09 0.764 1.00 81.56 223 PRO A O 1
ATOM 1800 N N . ALA A 1 224 ? -13.291 -2.721 2.309 1.00 78.62 224 ALA A N 1
ATOM 1801 C CA . ALA A 1 224 ? -13.357 -1.274 2.554 1.00 78.62 224 ALA A CA 1
ATOM 1802 C C . ALA A 1 224 ? -13.190 -0.420 1.279 1.00 78.62 224 ALA A C 1
ATOM 1804 O O . ALA A 1 224 ? -13.580 0.746 1.248 1.00 78.62 224 ALA A O 1
ATOM 1805 N N . LEU A 1 225 ? -12.636 -1.012 0.214 1.00 78.69 225 LEU A N 1
ATOM 1806 C CA . LEU A 1 225 ? -12.535 -0.433 -1.127 1.00 78.69 225 LEU A CA 1
ATOM 1807 C C . LEU A 1 225 ? -13.878 0.115 -1.643 1.00 78.69 225 LEU A C 1
ATOM 1809 O O . LEU A 1 225 ? -13.893 1.136 -2.326 1.00 78.69 225 LEU A O 1
ATOM 1813 N N . LEU A 1 226 ? -14.990 -0.557 -1.322 1.00 77.38 226 LEU A N 1
ATOM 1814 C CA . LEU A 1 226 ? -16.325 -0.162 -1.781 1.00 77.38 226 LEU A CA 1
ATOM 1815 C C . LEU A 1 226 ? -16.904 1.017 -0.988 1.00 77.38 226 LEU A C 1
ATOM 1817 O O . LEU A 1 226 ? -17.769 1.721 -1.501 1.00 77.38 226 LEU A O 1
ATOM 1821 N N . ASP A 1 227 ? -16.407 1.250 0.228 1.00 77.75 227 ASP A N 1
ATOM 1822 C CA . ASP A 1 227 ? -16.889 2.301 1.124 1.00 77.75 227 ASP A CA 1
ATOM 1823 C C . ASP A 1 227 ? -16.038 3.577 1.025 1.00 77.75 227 ASP A C 1
ATOM 1825 O O . ASP A 1 227 ? -16.564 4.688 1.096 1.00 77.75 227 ASP A O 1
ATOM 1829 N N . ASN A 1 228 ? -14.718 3.439 0.841 1.00 81.56 228 ASN A N 1
ATOM 1830 C CA . ASN A 1 228 ? -13.807 4.572 0.679 1.00 81.56 228 ASN A CA 1
ATOM 1831 C C . ASN A 1 228 ? -12.591 4.224 -0.196 1.00 81.56 228 ASN A C 1
ATOM 1833 O O . ASN A 1 228 ? -11.515 3.877 0.296 1.00 81.56 228 ASN A O 1
ATOM 1837 N N . LEU A 1 229 ? -12.758 4.376 -1.512 1.00 81.00 229 LEU A N 1
ATOM 1838 C CA . LEU A 1 229 ? -11.752 4.033 -2.520 1.00 81.00 229 LEU A CA 1
ATOM 1839 C C . LEU A 1 229 ? -10.407 4.744 -2.301 1.00 81.00 229 LEU A C 1
ATOM 1841 O O . LEU A 1 229 ? -9.349 4.121 -2.368 1.00 81.00 229 LEU A O 1
ATOM 1845 N N . VAL A 1 230 ? -10.442 6.052 -2.026 1.00 79.69 230 VAL A N 1
ATOM 1846 C CA . VAL A 1 230 ? -9.225 6.865 -1.865 1.00 79.69 230 VAL A CA 1
ATOM 1847 C C . VAL A 1 230 ? -8.453 6.419 -0.630 1.00 79.69 230 VAL A C 1
ATOM 1849 O O . VAL A 1 230 ? -7.244 6.212 -0.705 1.00 79.69 230 VAL A O 1
ATOM 1852 N N . GLN A 1 231 ? -9.146 6.220 0.493 1.00 80.69 231 GLN A N 1
ATOM 1853 C CA . GLN A 1 231 ? -8.517 5.733 1.716 1.00 80.69 231 GLN A CA 1
ATOM 1854 C C . GLN A 1 231 ? -7.959 4.319 1.526 1.00 80.69 231 GLN A C 1
ATOM 1856 O O . GLN A 1 231 ? -6.840 4.058 1.955 1.00 80.69 231 GLN A O 1
ATOM 1861 N N . ALA A 1 232 ? -8.687 3.430 0.845 1.00 82.88 232 ALA A N 1
ATOM 1862 C CA . ALA A 1 232 ? -8.249 2.057 0.608 1.00 82.88 232 ALA A CA 1
ATOM 1863 C C . ALA A 1 232 ? -6.941 1.985 -0.197 1.00 82.88 232 ALA A C 1
ATOM 1865 O O . ALA A 1 232 ? -6.046 1.233 0.176 1.00 82.88 232 ALA A O 1
ATOM 1866 N N . PHE A 1 233 ? -6.785 2.789 -1.254 1.00 84.44 233 PHE A N 1
ATOM 1867 C CA . PHE A 1 233 ? -5.545 2.788 -2.038 1.00 84.44 233 PHE A CA 1
ATOM 1868 C C . PHE A 1 233 ? -4.409 3.558 -1.364 1.00 84.44 233 PHE A C 1
ATOM 1870 O O . PHE A 1 233 ? -3.287 3.060 -1.298 1.00 84.44 233 PHE A O 1
ATOM 1877 N N . VAL A 1 234 ? -4.687 4.758 -0.847 1.00 90.06 234 VAL A N 1
ATOM 1878 C CA . VAL A 1 234 ? -3.634 5.632 -0.315 1.00 90.06 234 VAL A CA 1
ATOM 1879 C C . VAL A 1 234 ? -3.170 5.178 1.064 1.00 90.06 234 VAL A C 1
ATOM 1881 O O . VAL A 1 234 ? -1.976 5.222 1.336 1.00 90.06 234 VAL A O 1
ATOM 1884 N N . MET A 1 235 ? -4.064 4.728 1.947 1.00 92.56 235 MET A N 1
ATOM 1885 C CA . MET A 1 235 ? -3.687 4.413 3.330 1.00 92.56 235 MET A CA 1
ATOM 1886 C C . MET A 1 235 ? -3.170 2.993 3.530 1.00 92.56 235 MET A C 1
ATOM 1888 O O . MET A 1 235 ? -2.428 2.770 4.485 1.00 92.56 235 MET A O 1
ATOM 1892 N N . ALA A 1 236 ? -3.546 2.035 2.676 1.00 93.81 236 ALA A N 1
ATOM 1893 C CA . ALA A 1 236 ? -3.252 0.624 2.928 1.00 93.81 236 ALA A CA 1
ATOM 1894 C C . ALA A 1 236 ? -1.757 0.332 3.175 1.00 93.81 236 ALA A C 1
ATOM 1896 O O . ALA A 1 236 ? -1.479 -0.299 4.195 1.00 93.81 236 ALA A O 1
ATOM 1897 N N . PRO A 1 237 ? -0.788 0.814 2.361 1.00 96.06 237 PRO A N 1
ATOM 1898 C CA . PRO A 1 237 ? 0.637 0.566 2.619 1.00 96.06 237 PRO A CA 1
ATOM 1899 C C . PRO A 1 237 ? 1.114 1.104 3.970 1.00 96.06 237 PRO A C 1
ATOM 1901 O O . PRO A 1 237 ? 1.861 0.439 4.687 1.00 96.06 237 PRO A O 1
ATOM 1904 N N . PHE A 1 238 ? 0.641 2.288 4.356 1.00 97.12 238 PHE A N 1
ATOM 1905 C CA . PHE A 1 238 ? 0.991 2.880 5.640 1.00 97.12 238 PHE A CA 1
ATOM 1906 C C . PHE A 1 238 ? 0.366 2.124 6.820 1.00 97.12 238 PHE A C 1
ATOM 1908 O O . PHE A 1 238 ? 1.045 1.884 7.815 1.00 97.12 238 PHE A O 1
ATOM 1915 N N . PHE A 1 239 ? -0.894 1.700 6.714 1.00 95.94 239 PHE A N 1
ATOM 1916 C CA . PHE A 1 239 ? -1.579 0.994 7.798 1.00 95.94 239 PHE A CA 1
ATOM 1917 C C . PHE A 1 239 ? -1.041 -0.401 8.051 1.00 95.94 239 PHE A C 1
ATOM 1919 O O . PHE A 1 239 ? -0.852 -0.745 9.212 1.00 95.94 239 PHE A O 1
ATOM 1926 N N . VAL A 1 240 ? -0.711 -1.172 7.013 1.00 96.00 240 VAL A N 1
ATOM 1927 C CA . VAL A 1 240 ? -0.079 -2.483 7.233 1.00 96.00 240 VAL A CA 1
ATOM 1928 C C . VAL A 1 240 ? 1.302 -2.347 7.875 1.00 96.00 240 VAL A C 1
ATOM 1930 O O . VAL A 1 240 ? 1.693 -3.195 8.671 1.00 96.00 240 VAL A O 1
ATOM 1933 N N . LEU A 1 241 ? 2.039 -1.268 7.576 1.00 97.06 241 LEU A N 1
ATOM 1934 C CA . LEU A 1 241 ? 3.310 -0.986 8.240 1.00 97.06 241 LEU A CA 1
ATOM 1935 C C . LEU A 1 241 ? 3.095 -0.570 9.696 1.00 97.06 241 LEU A C 1
ATOM 1937 O O . LEU A 1 241 ? 3.812 -1.049 10.568 1.00 97.06 241 LEU A O 1
ATOM 1941 N N . LEU A 1 242 ? 2.125 0.305 9.965 1.00 96.56 242 LEU A N 1
ATOM 1942 C CA . LEU A 1 242 ? 1.809 0.737 11.325 1.00 96.56 242 LEU A CA 1
ATOM 1943 C C . LEU A 1 242 ? 1.352 -0.446 12.191 1.00 96.56 242 LEU A C 1
ATOM 1945 O O . LEU A 1 242 ? 1.828 -0.584 13.314 1.00 96.56 242 LEU A O 1
ATOM 1949 N N . GLU A 1 243 ? 0.523 -1.332 11.638 1.00 96.00 243 GLU A N 1
ATOM 1950 C CA . GLU A 1 243 ? 0.099 -2.591 12.258 1.00 96.00 243 GLU A CA 1
ATOM 1951 C C . GLU A 1 243 ? 1.303 -3.495 12.568 1.00 96.00 243 GLU A C 1
ATOM 1953 O O . GLU A 1 243 ? 1.453 -3.985 13.688 1.00 96.00 243 GLU A O 1
ATOM 1958 N N . ALA A 1 244 ? 2.222 -3.671 11.612 1.00 95.88 244 ALA A N 1
ATOM 1959 C CA . ALA A 1 244 ? 3.447 -4.443 11.818 1.00 95.88 244 ALA A CA 1
ATOM 1960 C C . ALA A 1 244 ? 4.345 -3.828 12.907 1.00 95.88 244 ALA A C 1
ATOM 1962 O O . ALA A 1 244 ? 4.905 -4.546 13.736 1.00 95.88 244 ALA A O 1
ATOM 1963 N N . LEU A 1 245 ? 4.464 -2.497 12.942 1.00 96.56 245 LEU A N 1
ATOM 1964 C CA . LEU A 1 245 ? 5.228 -1.779 13.962 1.00 96.56 245 LEU A CA 1
ATOM 1965 C C . LEU A 1 245 ? 4.601 -1.919 15.356 1.00 96.56 245 LEU A C 1
ATOM 1967 O O . LEU A 1 245 ? 5.318 -2.110 16.339 1.00 96.56 245 LEU A O 1
ATOM 1971 N N . GLN A 1 246 ? 3.274 -1.854 15.443 1.00 94.44 246 GLN A N 1
ATOM 1972 C CA . GLN A 1 246 ? 2.531 -2.053 16.685 1.00 94.44 246 GLN A CA 1
ATOM 1973 C C . GLN A 1 246 ? 2.690 -3.477 17.207 1.00 94.44 246 GLN A C 1
ATOM 1975 O O . GLN A 1 246 ? 3.079 -3.672 18.356 1.00 94.44 246 GLN A O 1
ATOM 1980 N N . THR A 1 247 ? 2.452 -4.470 16.354 1.00 92.62 247 THR A N 1
ATOM 1981 C CA . THR A 1 247 ? 2.491 -5.887 16.737 1.00 92.62 247 THR A CA 1
ATOM 1982 C C . THR A 1 247 ? 3.905 -6.388 17.032 1.00 92.62 247 THR A C 1
ATOM 1984 O O . THR A 1 247 ? 4.087 -7.166 17.966 1.00 92.62 247 THR A O 1
ATOM 1987 N N . SER A 1 248 ? 4.917 -5.933 16.285 1.00 94.62 248 SER A N 1
ATOM 1988 C CA . SER A 1 248 ? 6.294 -6.444 16.409 1.00 94.62 248 SER A CA 1
ATOM 1989 C C . SER A 1 248 ? 7.167 -5.642 17.375 1.00 94.62 248 SER A C 1
ATOM 1991 O O . SER A 1 248 ? 8.073 -6.203 17.988 1.00 94.62 248 SER A O 1
ATOM 1993 N N . PHE A 1 249 ? 6.925 -4.334 17.510 1.00 95.00 249 PHE A N 1
ATOM 1994 C CA . PHE A 1 249 ? 7.786 -3.424 18.278 1.00 95.00 249 PHE A CA 1
ATOM 1995 C C . PHE A 1 249 ? 7.034 -2.623 19.348 1.00 95.00 249 PHE A C 1
ATOM 1997 O O . PHE A 1 249 ? 7.657 -1.820 20.043 1.00 95.00 249 PHE A O 1
ATOM 2004 N N . GLY A 1 250 ? 5.715 -2.803 19.489 1.00 94.06 250 GLY A N 1
ATOM 2005 C CA . GLY A 1 250 ? 4.905 -2.028 20.433 1.00 94.06 250 GLY A CA 1
ATOM 2006 C C . GLY A 1 250 ? 4.881 -0.532 20.112 1.00 94.06 250 GLY A C 1
ATOM 2007 O O . GLY A 1 250 ? 4.749 0.290 21.015 1.00 94.06 250 GLY A O 1
ATOM 2008 N N . TYR A 1 251 ? 5.084 -0.161 18.844 1.00 96.31 251 TYR A N 1
ATOM 2009 C CA . TYR A 1 251 ? 5.172 1.238 18.440 1.00 96.31 251 TYR A CA 1
ATOM 2010 C C . TYR A 1 251 ? 3.835 1.966 18.617 1.00 96.31 251 TYR A C 1
ATOM 2012 O O . TYR A 1 251 ? 2.827 1.563 18.048 1.00 96.31 251 TYR A O 1
ATOM 2020 N N . GLU A 1 252 ? 3.839 3.105 19.307 1.00 95.56 252 GLU A N 1
ATOM 2021 C CA . GLU A 1 252 ? 2.707 4.031 19.330 1.00 95.56 252 GLU A CA 1
ATOM 2022 C C . GLU A 1 252 ? 3.127 5.409 18.786 1.00 95.56 252 GLU A C 1
ATOM 2024 O O . GLU A 1 252 ? 4.145 5.949 19.236 1.00 95.56 252 GLU A O 1
ATOM 2029 N N . PRO A 1 253 ? 2.343 6.032 17.878 1.00 94.81 253 PRO A N 1
ATOM 2030 C CA . PRO A 1 253 ? 2.551 7.422 17.458 1.00 94.81 253 PRO A CA 1
ATOM 2031 C C . PRO A 1 253 ? 2.629 8.406 18.637 1.00 94.81 253 PRO A C 1
ATOM 2033 O O . PRO A 1 253 ? 3.425 9.346 18.631 1.00 94.81 253 PRO A O 1
ATOM 2036 N N . TYR A 1 254 ? 1.814 8.175 19.670 1.00 94.06 254 TYR A N 1
ATOM 2037 C CA . TYR A 1 254 ? 1.861 8.864 20.959 1.00 94.06 254 TYR A CA 1
ATOM 2038 C C . TYR A 1 254 ? 1.250 7.987 22.064 1.00 94.06 254 TYR A C 1
ATOM 2040 O O . TYR A 1 254 ? 0.453 7.102 21.751 1.00 94.06 254 TYR A O 1
ATOM 2048 N N . PRO A 1 255 ? 1.570 8.244 23.347 1.00 95.06 255 PRO A N 1
ATOM 2049 C CA . PRO A 1 255 ? 1.066 7.438 24.455 1.00 95.06 255 PRO A CA 1
ATOM 2050 C C . PRO A 1 255 ? -0.463 7.378 24.497 1.00 95.06 255 PRO A C 1
ATOM 2052 O O . PRO A 1 255 ? -1.128 8.416 24.522 1.00 95.06 255 PRO A O 1
ATOM 2055 N N . GLY A 1 256 ? -1.012 6.164 24.535 1.00 94.62 256 GLY A N 1
ATOM 2056 C CA . GLY A 1 256 ? -2.459 5.930 24.600 1.00 94.62 256 GLY A CA 1
ATOM 2057 C C . GLY A 1 256 ? -3.151 5.908 23.235 1.00 94.62 256 GLY A C 1
ATOM 2058 O O . GLY A 1 256 ? -4.377 5.784 23.178 1.00 94.62 256 GLY A O 1
ATOM 2059 N N . PHE A 1 257 ? -2.387 5.986 22.140 1.00 95.31 257 PHE A N 1
ATOM 2060 C CA . PHE A 1 257 ? -2.911 5.867 20.781 1.00 95.31 257 PHE A CA 1
ATOM 2061 C C . PHE A 1 257 ? -3.649 4.542 20.574 1.00 95.31 257 PHE A C 1
ATOM 2063 O O . PHE A 1 257 ? -4.773 4.553 20.078 1.00 95.31 257 PHE A O 1
ATOM 2070 N N . HIS A 1 258 ? -3.068 3.408 20.988 1.00 93.88 258 HIS A N 1
ATOM 2071 C CA . HIS A 1 258 ? -3.693 2.104 20.771 1.00 93.88 258 HIS A CA 1
ATOM 2072 C C . HIS A 1 258 ? -5.024 1.979 21.525 1.00 93.88 258 HIS A C 1
ATOM 2074 O O . HIS A 1 258 ? -6.016 1.544 20.950 1.00 93.88 258 HIS A O 1
ATOM 2080 N N . ALA A 1 259 ? -5.083 2.448 22.776 1.00 95.62 259 ALA A N 1
ATOM 2081 C CA . ALA A 1 259 ? -6.313 2.440 23.569 1.00 95.62 259 ALA A CA 1
ATOM 2082 C C . ALA A 1 259 ? -7.423 3.307 22.941 1.00 95.62 259 ALA A C 1
ATOM 2084 O O . ALA A 1 259 ? -8.577 2.882 22.865 1.00 95.62 259 ALA A O 1
ATOM 2085 N N . SER A 1 260 ? -7.074 4.505 22.456 1.00 95.75 260 SER A N 1
ATOM 2086 C CA . SER A 1 260 ? -8.006 5.407 21.762 1.00 95.75 260 SER A CA 1
ATOM 2087 C C . SER A 1 260 ? -8.524 4.802 20.453 1.00 95.75 260 SER A C 1
ATOM 2089 O O . SER A 1 260 ? -9.729 4.807 20.189 1.00 95.75 260 SER A O 1
ATOM 2091 N N . VAL A 1 261 ? -7.627 4.227 19.646 1.00 95.62 261 VAL A N 1
ATOM 2092 C CA . VAL A 1 261 ? -7.976 3.548 18.392 1.00 95.62 261 VAL A CA 1
ATOM 2093 C C . VAL A 1 261 ? -8.859 2.332 18.654 1.00 95.62 261 VAL A C 1
ATOM 2095 O O . VAL A 1 261 ? -9.880 2.193 17.985 1.00 95.62 261 VAL A O 1
ATOM 2098 N N . GLN A 1 262 ? -8.533 1.497 19.643 1.00 95.25 262 GLN A N 1
ATOM 2099 C CA . GLN A 1 262 ? -9.329 0.315 19.976 1.00 95.25 262 GLN A CA 1
ATOM 2100 C C . GLN A 1 262 ? -10.758 0.696 20.374 1.00 95.25 262 GLN A C 1
ATOM 2102 O O . GLN A 1 262 ? -11.713 0.111 19.868 1.00 95.25 262 GLN A O 1
ATOM 2107 N N . ALA A 1 263 ? -10.925 1.740 21.192 1.00 96.69 263 ALA A N 1
ATOM 2108 C CA . ALA A 1 263 ? -12.251 2.234 21.559 1.00 96.69 263 ALA A CA 1
ATOM 2109 C C . ALA A 1 263 ? -13.075 2.685 20.334 1.00 96.69 263 ALA A C 1
ATOM 2111 O O . ALA A 1 263 ? -14.286 2.465 20.282 1.00 96.69 263 ALA A O 1
ATOM 2112 N N . LYS A 1 264 ? -12.429 3.291 19.327 1.00 95.94 264 LYS A N 1
ATOM 2113 C CA . LYS A 1 264 ? -13.078 3.680 18.062 1.00 95.94 264 LYS A CA 1
ATOM 2114 C C . LYS A 1 264 ? -13.398 2.469 17.182 1.00 95.94 264 LYS A C 1
ATOM 2116 O O . LYS A 1 264 ? -14.486 2.429 16.616 1.00 95.94 264 LYS A O 1
ATOM 2121 N N . ILE A 1 265 ? -12.502 1.482 17.095 1.00 95.56 265 ILE A N 1
ATOM 2122 C CA . ILE A 1 265 ? -12.743 0.216 16.379 1.00 95.56 265 ILE A CA 1
ATOM 2123 C C . ILE A 1 265 ? -13.980 -0.478 16.957 1.00 95.56 265 ILE A C 1
ATOM 2125 O O . ILE A 1 265 ? -14.887 -0.848 16.212 1.00 95.56 265 ILE A O 1
ATOM 2129 N N . ASP A 1 266 ? -14.051 -0.603 18.282 1.00 95.25 266 ASP A N 1
ATOM 2130 C CA . ASP A 1 266 ? -15.168 -1.257 18.964 1.00 95.25 266 ASP A CA 1
ATOM 2131 C C . ASP A 1 266 ? -16.493 -0.525 18.707 1.00 95.25 266 ASP A C 1
ATOM 2133 O O . ASP A 1 266 ? -17.524 -1.163 18.462 1.00 95.25 266 ASP A O 1
ATOM 2137 N N . ALA A 1 267 ? -16.468 0.813 18.709 1.00 95.38 267 ALA A N 1
ATOM 2138 C CA . ALA A 1 267 ? -17.626 1.640 18.385 1.00 95.38 267 ALA A CA 1
ATOM 2139 C C . ALA A 1 267 ? -18.100 1.438 16.932 1.00 95.38 267 ALA A C 1
ATOM 2141 O O . ALA A 1 267 ? -19.287 1.197 16.709 1.00 95.38 267 ALA A O 1
ATOM 2142 N N . GLU A 1 268 ? -17.185 1.456 15.960 1.00 92.94 268 GLU A N 1
ATOM 2143 C CA . GLU A 1 268 ? -17.476 1.245 14.531 1.00 92.94 268 GLU A CA 1
ATOM 2144 C C . GLU A 1 268 ? -18.019 -0.169 14.255 1.00 92.94 268 GLU A C 1
ATOM 2146 O O . GLU A 1 268 ? -19.007 -0.349 13.535 1.00 92.94 268 GLU A O 1
ATOM 2151 N N . ILE A 1 269 ? -17.426 -1.201 14.869 1.00 91.62 269 ILE A N 1
ATOM 2152 C CA . ILE A 1 269 ? -17.903 -2.587 14.754 1.00 91.62 269 ILE A CA 1
ATOM 2153 C C . ILE A 1 269 ? -19.307 -2.724 15.351 1.00 91.62 269 ILE A C 1
ATOM 2155 O O . ILE A 1 269 ? -20.158 -3.412 14.776 1.00 91.62 269 ILE A O 1
ATOM 2159 N N . LYS A 1 270 ? -19.567 -2.090 16.501 1.00 94.19 270 LYS A N 1
ATOM 2160 C CA . LYS A 1 270 ? -20.888 -2.096 17.136 1.00 94.19 270 LYS A CA 1
ATOM 2161 C C . LYS A 1 270 ? -21.930 -1.435 16.236 1.00 94.19 270 LYS A C 1
ATOM 2163 O O . LYS A 1 270 ? -22.964 -2.047 15.971 1.00 94.19 270 LYS A O 1
ATOM 2168 N N . GLU A 1 271 ? -21.641 -0.244 15.719 1.00 92.25 271 GLU A N 1
ATOM 2169 C CA . GLU A 1 271 ? -22.544 0.475 14.818 1.00 92.25 271 GLU A CA 1
ATOM 2170 C C . GLU A 1 271 ? -22.852 -0.344 13.554 1.00 92.25 271 GLU A C 1
ATOM 2172 O O . GLU A 1 271 ? -24.010 -0.456 13.142 1.00 92.25 271 GLU A O 1
ATOM 2177 N N . TRP A 1 272 ? -21.838 -0.984 12.962 1.00 89.38 272 TRP A N 1
ATOM 2178 C CA . TRP A 1 272 ? -22.025 -1.860 11.806 1.00 89.38 272 TRP A CA 1
ATOM 2179 C C . TRP A 1 272 ? -22.928 -3.063 12.119 1.00 89.38 272 TRP A C 1
ATOM 2181 O O . TRP A 1 272 ? -23.835 -3.370 11.340 1.00 89.38 272 TRP A O 1
ATOM 2191 N N . LYS A 1 273 ? -22.731 -3.725 13.269 1.00 90.44 273 LYS A N 1
ATOM 2192 C CA . LYS A 1 273 ? -23.579 -4.850 13.706 1.00 90.44 273 LYS A CA 1
ATOM 2193 C C . LYS A 1 273 ? -25.031 -4.417 13.912 1.00 90.44 273 LYS A C 1
ATOM 2195 O O . LYS A 1 273 ? -25.937 -5.120 13.470 1.00 90.44 273 LYS A O 1
ATOM 2200 N N . GLU A 1 274 ? -25.256 -3.261 14.532 1.00 93.94 274 GLU A N 1
ATOM 2201 C CA . GLU A 1 274 ? -26.598 -2.707 14.742 1.00 93.94 274 GLU A CA 1
ATOM 2202 C C . GLU A 1 274 ? -27.287 -2.356 13.418 1.00 93.94 274 GLU A C 1
ATOM 2204 O O . GLU A 1 274 ? -28.447 -2.718 13.215 1.00 93.94 274 GLU A O 1
ATOM 2209 N N . LYS A 1 275 ? -26.575 -1.707 12.485 1.00 90.94 275 LYS A N 1
ATOM 2210 C CA . LYS A 1 275 ? -27.081 -1.423 11.131 1.00 90.94 275 LYS A CA 1
ATOM 2211 C C . LYS A 1 275 ? -27.455 -2.706 10.392 1.00 90.94 275 LYS A C 1
ATOM 2213 O O . LYS A 1 275 ? -28.529 -2.779 9.804 1.00 90.94 275 LYS A O 1
ATOM 2218 N N . LYS A 1 276 ? -26.604 -3.733 10.459 1.00 88.44 276 LYS A N 1
ATOM 2219 C CA . LYS A 1 276 ? -26.866 -5.033 9.832 1.00 88.44 276 LYS A CA 1
ATOM 2220 C C . LYS A 1 276 ? -28.091 -5.722 10.434 1.00 88.44 276 LYS A C 1
ATOM 2222 O O . LYS A 1 276 ? -28.885 -6.275 9.685 1.00 88.44 276 LYS A O 1
ATOM 2227 N N . LEU A 1 277 ? -28.265 -5.669 11.755 1.00 92.19 277 LEU A N 1
ATOM 2228 C CA . LEU A 1 277 ? -29.430 -6.252 12.423 1.00 92.19 277 LEU A CA 1
ATOM 2229 C C . LEU A 1 277 ? -30.731 -5.557 12.001 1.00 92.19 277 LEU A C 1
ATOM 2231 O O . LEU A 1 277 ? -31.690 -6.243 11.675 1.00 92.19 277 LEU A O 1
ATOM 2235 N N . LYS A 1 278 ? -30.736 -4.218 11.929 1.00 92.06 278 LYS A N 1
ATOM 2236 C CA . LYS A 1 278 ? -31.894 -3.431 11.464 1.00 92.06 278 LYS A CA 1
ATOM 2237 C C . LYS A 1 278 ? -32.286 -3.712 10.012 1.00 92.06 278 LYS A C 1
ATOM 2239 O O . LYS A 1 278 ? -33.441 -3.545 9.660 1.00 92.06 278 LYS A O 1
ATOM 2244 N N . LEU A 1 279 ? -31.331 -4.090 9.162 1.00 89.44 279 LEU A N 1
ATOM 2245 C CA . LEU A 1 279 ? -31.605 -4.474 7.771 1.00 89.44 279 LEU A CA 1
ATOM 2246 C C . LEU A 1 279 ? -32.185 -5.891 7.643 1.00 89.44 279 LEU A C 1
ATOM 2248 O O . LEU A 1 279 ? -32.723 -6.229 6.594 1.00 89.44 279 LEU A O 1
ATOM 2252 N N . LEU A 1 280 ? -32.019 -6.725 8.671 1.00 86.94 280 LEU A N 1
ATOM 2253 C CA . LEU A 1 280 ? -32.494 -8.110 8.704 1.00 86.94 280 LEU A CA 1
ATOM 2254 C C . LEU A 1 280 ? -33.816 -8.275 9.473 1.00 86.94 280 LEU A C 1
ATOM 2256 O O . LEU A 1 280 ? -34.429 -9.335 9.367 1.00 86.94 280 LEU A O 1
ATOM 2260 N N . SER A 1 281 ? -34.212 -7.269 10.260 1.00 81.69 281 SER A N 1
ATOM 2261 C CA . SER A 1 281 ? -35.488 -7.184 10.984 1.00 81.69 281 SER A CA 1
ATOM 2262 C C . SER A 1 281 ? -36.583 -6.567 10.128 1.00 81.69 281 SER A C 1
ATOM 2264 O O . SER A 1 281 ? -37.709 -7.102 10.154 1.00 81.69 281 SER A O 1
#

Mean predicted aligned error: 12.84 Å

Foldseek 3Di:
DQDDDPLRLLQLLLVVCLLQVFPLLLVLLLVQVLLLLLLVLLLQVLADAPDPDDWDWDQDPNDTQTQGNTPSVVVLVVLLVSLCSNFVPLSPVLSVSSVVSNSVSSVVDSVLDRPDSPVVSVVVVCCVVCVVVPDVPVVVVVVVVVVVVVVVVVVVVVVVVPDDDDDDPDPVVVVCVVVVVCPDPVVVSNVSNVVVNVVSVVSNVVSVVSNQCSSCVRVVHGDCCVVDVVSCNSVSSSSSSVVCCCVPPVDDSDPCSVVSSVVSSVVSNVVVVVVVVVVVD

Radius of gyration: 24.43 Å; Cα contacts (8 Å, |Δi|>4): 240; chains: 1; bounding box: 63×34×83 Å

Solvent-accessible surface area (backbone atoms only — not comparable to full-atom values): 15624 Å² total; per-residue (Å²): 132,87,54,69,75,94,45,22,53,57,62,56,50,15,56,50,44,51,67,48,78,40,71,67,32,45,48,46,43,53,65,30,44,59,56,46,51,30,44,50,34,38,60,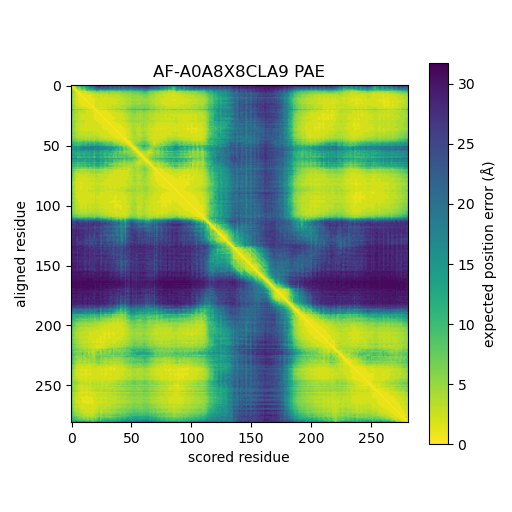30,60,77,43,69,61,77,57,99,63,83,77,46,76,42,79,54,95,90,39,77,25,57,51,67,66,17,64,35,49,53,49,43,50,52,51,24,54,51,33,30,68,51,36,65,66,67,10,43,52,45,24,50,52,45,50,48,32,42,54,50,24,32,44,56,45,55,73,37,59,91,61,72,63,72,78,59,54,56,55,56,57,49,45,62,63,43,61,76,66,71,55,66,71,69,49,58,60,51,51,54,53,52,54,52,50,52,55,50,54,56,51,53,60,60,59,63,73,78,64,83,94,77,94,67,98,40,72,67,54,56,47,44,63,60,53,69,64,61,64,70,60,56,60,53,35,30,53,52,39,53,52,50,52,49,50,46,52,51,49,43,52,51,36,52,50,47,46,52,46,24,24,53,70,64,56,66,39,84,56,62,52,81,79,38,53,67,56,44,67,69,42,44,62,52,49,42,50,50,51,49,37,31,75,74,68,68,55,58,100,44,94,64,45,64,62,56,25,50,55,46,19,54,50,51,42,49,53,50,52,52,55,52,49,64,76,73,107

pLDDT: mean 75.91, std 20.68, range [35.03, 97.88]